Protein AF-A0A842K0G8-F1 (afdb_monomer_lite)

Sequence (259 aa):
MSHTLPLVQEVVTEVVTEGATMEIALPALAIAAAVFGAGFFATGPVLPTGLRVSGLAAALAVFCVHIHVGGWLTGADRPVASFLDGHHNALLDELTRLSGTPAGAVAVSTGAAVCALALRQRGKDAAAGMVLTAVGAAALGGAALADDGGSVLPDAVLAALTALIGLFTAIASVIRSRPRRVGAVAAGALVVVAALVGRLYSGGDRLTVVIVAMLLAALVVTVAAGPVRRAATGTRSRHTASSSRHRYAGRRDRAAVPQ

pLDDT: mean 70.85, std 10.91, range [43.75, 89.25]

Radius of gyration: 23.15 Å; chains: 1; bounding box: 66×46×78 Å

Secondary structure (DSSP, 8-state):
--SHHHHHHHHHHHHHHS---HHHHHHHHHHHHHHHHHHHH--SSSHHHHHHHHHHHHHHHHHHHHHHHT-HHHHTHHHHHHHHHTT--HHHHHHHHHHHSHHHHHHHHHHHHHHHHHHHHTT-HHHHHHHHHHHHHHHHHHHHHHTTSS-SS-HHHHHHHHHHHHHHHHHHHH--SHHHHHHHHHHHHHHHHHHHHHHHHTTSS-HHHHHHHHHHHHHHHHHHHHHHHHHHHHHHHHHHHHHHHHHHHHHHTTS----

Structure (mmCIF, N/CA/C/O backbone):
data_AF-A0A842K0G8-F1
#
_entry.id   AF-A0A842K0G8-F1
#
loop_
_atom_site.group_PDB
_atom_site.id
_atom_site.type_symbol
_atom_site.label_atom_id
_atom_site.label_alt_id
_atom_site.label_comp_id
_atom_site.label_asym_id
_atom_site.label_entity_id
_atom_site.label_seq_id
_atom_site.pdbx_PDB_ins_code
_atom_site.Cartn_x
_atom_site.Cartn_y
_atom_site.Cartn_z
_atom_site.occupancy
_atom_site.B_iso_or_equiv
_atom_site.auth_seq_id
_atom_site.auth_comp_id
_atom_site.auth_asym_id
_atom_site.auth_atom_id
_atom_site.pdbx_PDB_model_num
ATOM 1 N N . MET A 1 1 ? -16.804 -19.269 3.181 1.00 46.25 1 MET A N 1
ATOM 2 C CA . MET A 1 1 ? -15.391 -18.826 3.270 1.00 46.25 1 MET A CA 1
ATOM 3 C C . MET A 1 1 ? -14.420 -19.755 2.529 1.00 46.25 1 MET A C 1
ATOM 5 O O . MET A 1 1 ? -13.276 -19.367 2.367 1.00 46.25 1 MET A O 1
ATOM 9 N N . SER A 1 2 ? -14.849 -20.925 2.033 1.00 54.88 2 SER A N 1
ATOM 10 C CA . SER A 1 2 ? -13.986 -21.917 1.367 1.00 54.88 2 SER A CA 1
ATOM 11 C C . SER A 1 2 ? -13.655 -21.640 -0.106 1.00 54.88 2 SER A C 1
ATOM 13 O O . SER A 1 2 ? -12.725 -22.249 -0.606 1.00 54.88 2 SER A O 1
ATOM 15 N N . HIS A 1 3 ? -14.367 -20.744 -0.803 1.00 55.19 3 HIS A N 1
ATOM 16 C CA . HIS A 1 3 ? -14.215 -20.577 -2.261 1.00 55.19 3 HIS A CA 1
ATOM 17 C C . HIS A 1 3 ? -13.347 -19.387 -2.710 1.00 55.19 3 HIS A C 1
ATOM 19 O O . HIS A 1 3 ? -12.891 -19.371 -3.841 1.00 55.19 3 HIS A O 1
ATOM 25 N N . THR A 1 4 ? -13.071 -18.397 -1.854 1.00 57.97 4 THR A N 1
ATOM 26 C CA . THR A 1 4 ? -12.275 -17.210 -2.242 1.00 57.97 4 THR A CA 1
ATOM 27 C C . THR A 1 4 ? -10.768 -17.448 -2.197 1.00 57.97 4 THR A C 1
ATOM 29 O O . THR A 1 4 ? -10.029 -16.871 -2.980 1.00 57.97 4 THR A O 1
ATOM 32 N N . LEU A 1 5 ? -10.311 -18.285 -1.266 1.00 71.25 5 LEU A N 1
ATOM 33 C CA . LEU A 1 5 ? -8.906 -18.668 -1.124 1.00 71.25 5 LEU A CA 1
ATOM 34 C C . LEU A 1 5 ? -8.402 -19.516 -2.308 1.00 71.25 5 LEU A C 1
ATOM 36 O O . LEU A 1 5 ? -7.374 -19.139 -2.863 1.00 71.25 5 LEU A O 1
ATOM 40 N N . PRO A 1 6 ? -9.122 -20.571 -2.754 1.00 76.81 6 PRO A N 1
ATOM 41 C CA . PRO A 1 6 ? -8.712 -21.331 -3.933 1.00 76.81 6 PRO A CA 1
ATOM 42 C C . PRO A 1 6 ? -8.757 -20.484 -5.204 1.00 76.81 6 PRO A C 1
ATOM 44 O O . PRO A 1 6 ? -7.852 -20.604 -6.007 1.00 76.81 6 PRO A O 1
ATOM 47 N N . LEU A 1 7 ? -9.713 -19.558 -5.339 1.00 71.06 7 LEU A N 1
ATOM 48 C CA . LEU A 1 7 ? -9.807 -18.688 -6.516 1.00 71.06 7 LEU A CA 1
ATOM 49 C C . LEU A 1 7 ? -8.645 -17.683 -6.605 1.00 71.06 7 LEU A C 1
ATOM 51 O O . LEU A 1 7 ? -8.120 -17.435 -7.682 1.00 71.06 7 LEU A O 1
ATOM 55 N N . VAL A 1 8 ? -8.196 -17.126 -5.473 1.00 67.25 8 VAL A N 1
ATOM 56 C CA . VAL A 1 8 ? -6.978 -16.295 -5.444 1.00 67.25 8 VAL A CA 1
ATOM 57 C C . VAL A 1 8 ? -5.738 -17.142 -5.728 1.00 67.25 8 VAL A C 1
ATOM 59 O O . VAL A 1 8 ? -4.856 -16.685 -6.444 1.00 67.25 8 VAL A O 1
ATOM 62 N N . GLN A 1 9 ? -5.664 -18.360 -5.185 1.00 74.94 9 GLN A N 1
ATOM 63 C CA . GLN A 1 9 ? -4.556 -19.273 -5.468 1.00 74.94 9 GLN A CA 1
ATOM 64 C C . GLN A 1 9 ? -4.490 -19.644 -6.947 1.00 74.94 9 GLN A C 1
ATOM 66 O O . GLN A 1 9 ? -3.409 -19.567 -7.508 1.00 74.94 9 GLN A O 1
ATOM 71 N N . GLU A 1 10 ? -5.627 -19.980 -7.552 1.00 78.56 10 GLU A N 1
ATOM 72 C CA . GLU A 1 10 ? -5.769 -20.366 -8.955 1.00 78.56 10 GLU A CA 1
ATOM 73 C C . GLU A 1 10 ? -5.323 -19.234 -9.884 1.00 78.56 10 GLU A C 1
ATOM 75 O O . GLU A 1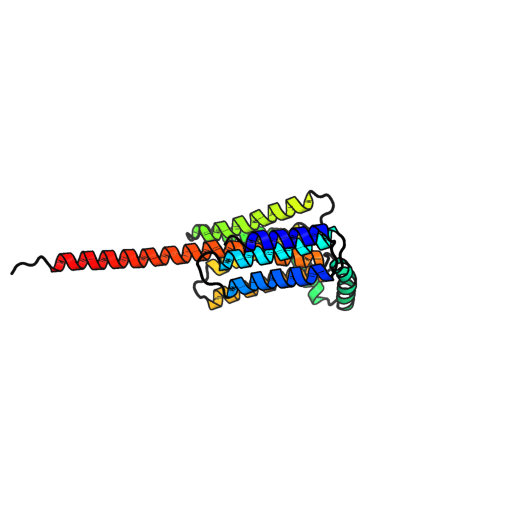 10 ? -4.421 -19.439 -10.692 1.00 78.56 10 GLU A O 1
ATOM 80 N N . VAL A 1 11 ? -5.822 -18.011 -9.662 1.00 67.62 11 VAL A N 1
ATOM 81 C CA . VAL A 1 11 ? -5.398 -16.817 -10.414 1.00 67.62 11 VAL A CA 1
ATOM 82 C C . VAL A 1 11 ? -3.904 -16.538 -10.233 1.00 67.62 11 VAL A C 1
ATOM 84 O O . VAL A 1 11 ? -3.219 -16.194 -11.189 1.00 67.62 11 VAL A O 1
ATOM 87 N N . VAL A 1 12 ? -3.365 -16.685 -9.017 1.00 67.25 12 VAL A N 1
ATOM 88 C CA . VAL A 1 12 ?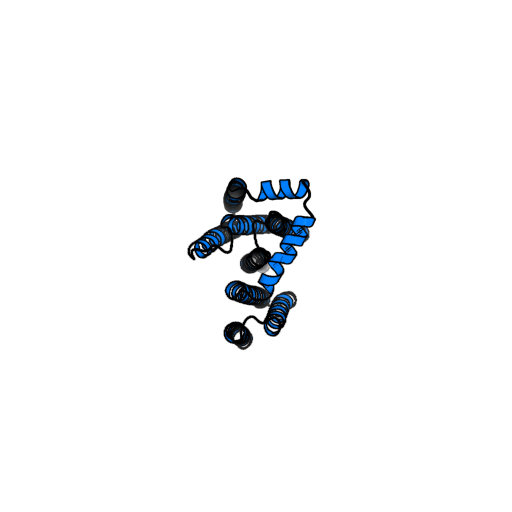 -1.925 -16.494 -8.779 1.00 67.25 12 VAL A CA 1
ATOM 89 C C . VAL A 1 12 ? -1.109 -17.564 -9.499 1.00 67.25 12 VAL A C 1
ATOM 91 O O . VAL A 1 12 ? -0.093 -17.231 -10.101 1.00 67.25 12 VAL A O 1
ATOM 94 N N . THR A 1 13 ? -1.534 -18.828 -9.470 1.00 72.94 13 THR A N 1
ATOM 95 C CA . THR A 1 13 ? -0.842 -19.903 -10.189 1.00 72.94 13 THR A CA 1
ATOM 96 C C . THR A 1 13 ? -0.897 -19.703 -11.694 1.00 72.94 13 THR A C 1
ATOM 98 O O . THR A 1 13 ? 0.143 -19.815 -12.327 1.00 72.94 13 THR A O 1
ATOM 101 N N . GLU A 1 14 ? -2.046 -19.318 -12.246 1.00 67.50 14 GLU A N 1
ATOM 102 C CA . GLU A 1 14 ? -2.232 -19.052 -13.676 1.00 67.50 14 GLU A CA 1
ATOM 103 C C . GLU A 1 14 ? -1.347 -17.886 -14.147 1.00 67.50 14 GLU A C 1
ATOM 105 O O . GLU A 1 14 ? -0.592 -18.027 -15.108 1.00 67.50 14 GLU A O 1
ATOM 110 N N . VAL A 1 15 ? -1.318 -16.779 -13.391 1.00 59.88 15 VAL A N 1
ATOM 111 C CA . VAL A 1 15 ? -0.428 -15.627 -13.648 1.00 59.88 15 VAL A CA 1
ATOM 112 C C . VAL A 1 15 ? 1.053 -16.020 -13.600 1.00 59.88 15 VAL A C 1
ATOM 114 O O . VAL A 1 15 ? 1.865 -15.465 -14.340 1.00 59.88 15 VAL A O 1
ATOM 117 N N . VAL A 1 16 ? 1.425 -16.955 -12.723 1.00 67.56 16 VAL A N 1
ATOM 118 C CA . VAL A 1 16 ? 2.805 -17.444 -12.608 1.00 67.56 16 VAL A CA 1
ATOM 119 C C . VAL A 1 16 ? 3.166 -18.383 -13.763 1.00 67.56 16 VAL A C 1
ATOM 121 O O . VAL A 1 16 ? 4.312 -18.362 -14.209 1.00 67.56 16 VAL A O 1
ATOM 124 N N . THR A 1 17 ? 2.225 -19.186 -14.266 1.00 67.25 17 THR A N 1
ATOM 125 C CA . THR A 1 17 ? 2.507 -20.220 -15.273 1.00 67.25 17 THR A CA 1
ATOM 126 C C . THR A 1 17 ? 2.354 -19.760 -16.720 1.00 67.25 17 THR A C 1
ATOM 128 O O . THR A 1 17 ? 3.121 -20.217 -17.563 1.00 67.25 17 THR A O 1
ATOM 131 N N . GLU A 1 18 ? 1.408 -18.869 -17.033 1.00 60.31 18 GLU A N 1
ATOM 132 C CA . GLU A 1 18 ? 1.104 -18.477 -18.426 1.00 60.31 18 GLU A CA 1
ATOM 133 C C . GLU A 1 18 ? 1.901 -17.264 -18.934 1.00 60.31 18 GLU A C 1
ATOM 135 O O . GLU A 1 18 ? 1.838 -16.903 -20.109 1.00 60.31 18 GLU A O 1
ATOM 140 N N . GLY A 1 19 ? 2.740 -16.679 -18.080 1.00 55.34 19 GLY A N 1
ATOM 141 C CA . GLY A 1 19 ? 3.630 -15.586 -18.449 1.00 55.34 19 GLY A CA 1
ATOM 142 C C . GLY A 1 19 ? 2.970 -14.213 -18.328 1.00 55.34 19 GLY A C 1
ATOM 143 O O . GLY A 1 19 ? 1.776 -14.028 -18.546 1.00 55.34 19 GLY A O 1
ATOM 144 N N . ALA A 1 20 ? 3.791 -13.230 -17.953 1.00 59.81 20 ALA A N 1
ATOM 145 C CA . ALA A 1 20 ? 3.431 -11.850 -17.625 1.00 59.81 20 ALA A CA 1
ATOM 146 C C . ALA A 1 20 ? 2.967 -11.022 -18.845 1.00 59.81 20 ALA A C 1
ATOM 148 O O . ALA A 1 20 ? 3.536 -9.975 -19.171 1.00 59.81 20 ALA A O 1
ATOM 149 N N . THR A 1 21 ? 1.953 -11.502 -19.561 1.00 75.31 21 THR A N 1
ATOM 150 C CA . THR A 1 21 ? 1.334 -10.787 -20.673 1.00 75.31 21 THR A CA 1
ATOM 151 C C . THR A 1 21 ? 0.331 -9.764 -20.140 1.00 75.31 21 THR A C 1
ATOM 153 O O . THR A 1 21 ? -0.319 -9.954 -19.106 1.00 75.31 21 THR A O 1
ATOM 156 N N . MET A 1 22 ? 0.205 -8.638 -20.846 1.00 80.56 22 MET A N 1
ATOM 157 C CA . MET A 1 22 ? -0.712 -7.553 -20.472 1.00 80.56 22 MET A CA 1
ATOM 158 C C . MET A 1 22 ? -2.165 -8.043 -20.349 1.00 80.56 22 MET A C 1
ATOM 160 O O . MET A 1 22 ? -2.909 -7.567 -19.490 1.00 80.56 22 MET A O 1
ATOM 164 N N . GLU A 1 23 ? -2.540 -9.015 -21.184 1.00 83.31 23 GLU A N 1
ATOM 165 C CA . GLU A 1 23 ? -3.885 -9.587 -21.269 1.00 83.31 23 GLU A CA 1
ATOM 166 C C . GLU A 1 23 ? -4.304 -10.328 -19.999 1.00 83.31 23 GLU A C 1
ATOM 168 O O . GLU A 1 23 ? -5.474 -10.268 -19.640 1.00 83.31 23 GLU A O 1
ATOM 173 N N . ILE A 1 24 ? -3.363 -10.948 -19.280 1.00 81.12 24 ILE A N 1
ATOM 174 C CA . ILE A 1 24 ? -3.625 -11.680 -18.028 1.00 81.12 24 ILE A CA 1
ATOM 175 C C . ILE A 1 24 ? -3.443 -10.756 -16.810 1.00 81.12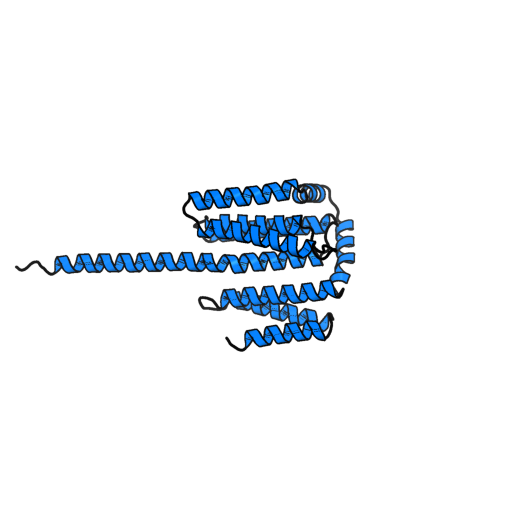 24 ILE A C 1
ATOM 177 O O . ILE A 1 24 ? -4.181 -10.820 -15.824 1.00 81.12 24 ILE A O 1
ATOM 181 N N . ALA A 1 25 ? -2.496 -9.819 -16.886 1.00 81.38 25 ALA A N 1
ATOM 182 C CA . ALA A 1 25 ? -2.181 -8.903 -15.791 1.00 81.38 25 ALA A CA 1
ATOM 183 C C . ALA A 1 25 ? -3.322 -7.934 -15.453 1.00 81.38 25 ALA A C 1
ATOM 185 O O . ALA A 1 25 ? -3.645 -7.721 -14.282 1.00 81.38 25 ALA A O 1
ATOM 186 N N . LEU A 1 26 ? -3.929 -7.329 -16.478 1.00 85.56 26 LEU A N 1
ATOM 187 C CA . LEU A 1 26 ? -5.016 -6.364 -16.319 1.00 85.56 26 LEU A CA 1
ATOM 188 C C . LEU A 1 26 ? -6.262 -6.963 -15.647 1.00 85.56 26 LEU A C 1
ATOM 190 O O . LEU A 1 26 ? -6.739 -6.356 -14.683 1.00 85.56 26 LEU A O 1
ATOM 194 N N . PRO A 1 27 ? -6.794 -8.128 -16.067 1.00 86.19 27 PRO A N 1
ATOM 195 C CA . PRO A 1 27 ? -7.920 -8.744 -15.379 1.00 86.19 27 PRO A CA 1
ATOM 196 C C . PRO A 1 27 ? -7.550 -9.190 -13.963 1.00 86.19 27 PRO A C 1
ATOM 198 O O . PRO A 1 27 ? -8.342 -8.957 -13.052 1.00 86.19 27 PRO A O 1
ATOM 201 N N . ALA A 1 28 ? -6.346 -9.725 -13.723 1.00 84.62 28 ALA A N 1
ATOM 202 C CA . ALA A 1 28 ? -5.905 -10.073 -12.369 1.00 84.62 28 ALA A CA 1
ATOM 203 C C . ALA A 1 28 ? -5.871 -8.844 -11.437 1.00 84.62 28 ALA A C 1
ATOM 205 O O . ALA A 1 28 ? -6.371 -8.897 -10.309 1.00 84.62 28 ALA A O 1
ATOM 206 N N . LEU A 1 29 ? -5.363 -7.703 -11.918 1.00 85.69 29 LEU A N 1
ATOM 207 C CA . LEU A 1 29 ? -5.392 -6.433 -11.184 1.00 85.69 29 LEU A CA 1
ATOM 208 C C . LEU A 1 29 ? -6.815 -5.907 -10.981 1.00 85.69 29 LEU A C 1
ATOM 210 O O . LEU A 1 29 ? -7.134 -5.416 -9.896 1.00 85.69 29 LEU A O 1
ATOM 214 N N . ALA A 1 30 ? -7.685 -6.031 -11.984 1.00 88.38 30 ALA A N 1
ATOM 215 C CA . ALA A 1 30 ? -9.086 -5.641 -11.871 1.00 88.38 30 ALA A CA 1
ATOM 216 C C . ALA A 1 30 ? -9.820 -6.480 -10.813 1.00 88.38 30 ALA A C 1
ATOM 218 O O . ALA A 1 30 ? -10.545 -5.926 -9.984 1.00 88.38 30 ALA A O 1
ATOM 219 N N . ILE A 1 31 ? -9.581 -7.795 -10.777 1.00 87.25 31 ILE A N 1
ATOM 220 C CA . ILE A 1 31 ? -10.114 -8.702 -9.754 1.00 87.25 31 ILE A CA 1
ATOM 221 C C . ILE A 1 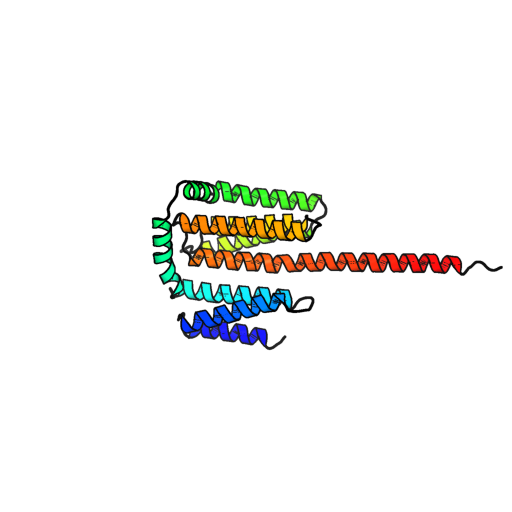31 ? -9.569 -8.316 -8.377 1.00 87.25 31 ILE A C 1
ATOM 223 O O . ILE A 1 31 ? -10.344 -8.161 -7.434 1.00 87.25 31 ILE A O 1
ATOM 227 N N . ALA A 1 32 ? -8.259 -8.092 -8.249 1.00 87.31 32 ALA A N 1
ATOM 228 C CA . ALA A 1 32 ? -7.638 -7.665 -6.997 1.00 87.31 32 ALA A CA 1
ATOM 229 C C . ALA A 1 32 ? -8.246 -6.350 -6.471 1.00 87.31 32 ALA A C 1
ATOM 231 O O . ALA A 1 32 ? -8.591 -6.244 -5.287 1.00 87.31 32 ALA A O 1
ATOM 232 N N . ALA A 1 33 ? -8.459 -5.373 -7.358 1.00 85.62 33 ALA A N 1
ATOM 233 C CA . ALA A 1 33 ? -9.110 -4.106 -7.044 1.00 85.62 33 ALA A CA 1
ATOM 234 C C . ALA A 1 33 ? -10.586 -4.289 -6.656 1.00 85.62 33 ALA A C 1
ATOM 236 O O . ALA A 1 33 ? -11.040 -3.683 -5.684 1.00 85.62 33 ALA A O 1
ATOM 237 N N . ALA A 1 34 ? -11.327 -5.155 -7.352 1.00 88.38 34 ALA A N 1
ATOM 238 C CA . ALA A 1 34 ? -12.713 -5.477 -7.026 1.00 88.38 34 ALA A CA 1
ATOM 239 C C . ALA A 1 34 ? -12.829 -6.165 -5.658 1.00 88.38 34 ALA A C 1
ATOM 241 O O . ALA A 1 34 ? -13.685 -5.794 -4.856 1.00 88.38 34 ALA A O 1
ATOM 242 N N . VAL A 1 35 ? -11.935 -7.107 -5.343 1.00 87.25 35 VAL A N 1
ATOM 243 C CA . VAL A 1 35 ? -11.858 -7.785 -4.038 1.00 87.25 35 VAL A CA 1
ATOM 244 C C . VAL A 1 35 ? -11.533 -6.784 -2.924 1.00 87.25 35 VAL A C 1
ATOM 246 O O . VAL A 1 35 ? -12.196 -6.773 -1.881 1.00 87.25 35 VAL A O 1
ATOM 249 N N . PHE A 1 36 ? -10.578 -5.879 -3.157 1.00 85.88 36 PHE A N 1
ATOM 250 C CA . PHE A 1 36 ? -10.270 -4.792 -2.227 1.00 85.88 36 PHE A CA 1
ATOM 251 C C . PHE A 1 36 ? -11.471 -3.853 -2.016 1.00 85.88 36 PHE A C 1
ATOM 253 O O . PHE A 1 36 ? -11.839 -3.553 -0.874 1.00 85.88 36 PHE A O 1
ATOM 260 N N . GLY A 1 37 ? -12.122 -3.442 -3.109 1.00 84.94 37 GLY A N 1
ATOM 261 C CA . GLY A 1 37 ? -13.315 -2.596 -3.135 1.00 84.94 37 GLY A CA 1
ATOM 262 C C . GLY A 1 37 ? -14.506 -3.223 -2.409 1.00 84.94 37 GLY A C 1
ATOM 263 O O . GLY A 1 37 ? -15.140 -2.576 -1.574 1.00 84.94 37 GLY A O 1
ATOM 264 N N . ALA A 1 38 ? -14.759 -4.513 -2.632 1.00 85.62 38 ALA A N 1
ATOM 265 C CA . ALA A 1 38 ? -15.798 -5.282 -1.950 1.00 85.62 38 ALA A CA 1
ATOM 266 C C . ALA A 1 38 ? -15.611 -5.257 -0.427 1.00 85.62 38 ALA A C 1
ATOM 268 O O . ALA A 1 38 ? -16.583 -5.168 0.324 1.00 85.62 38 ALA A O 1
ATOM 269 N N . GLY A 1 39 ? -14.365 -5.219 0.052 1.00 83.00 39 GLY A N 1
ATOM 270 C CA . GLY A 1 39 ? -14.052 -5.041 1.465 1.00 83.00 39 GLY A CA 1
ATOM 271 C C . GLY A 1 39 ? -14.522 -3.707 2.073 1.00 83.00 39 GLY A C 1
ATOM 272 O O . GLY A 1 39 ? -14.529 -3.576 3.299 1.00 83.00 39 GLY A O 1
ATOM 273 N N . PHE A 1 40 ? -14.913 -2.698 1.286 1.00 82.38 40 PHE A N 1
ATOM 274 C CA . PHE A 1 40 ? -15.561 -1.475 1.791 1.00 82.38 40 PHE A CA 1
ATOM 275 C C . PHE A 1 40 ? -17.056 -1.635 2.039 1.00 82.38 40 PHE A C 1
ATOM 277 O O . PHE A 1 40 ? -17.570 -1.015 2.970 1.00 82.38 40 PHE A O 1
ATOM 284 N N . PHE A 1 41 ? -17.713 -2.494 1.265 1.00 87.00 41 PHE A N 1
ATOM 285 C CA . PHE A 1 41 ? -19.152 -2.742 1.343 1.00 87.00 41 PHE A CA 1
ATOM 286 C C . PHE A 1 41 ? -19.497 -3.988 2.166 1.00 87.00 41 PHE A C 1
ATOM 288 O O . PHE A 1 41 ? -20.621 -4.120 2.647 1.00 87.00 41 PHE A O 1
ATOM 295 N N . ALA A 1 42 ? -18.531 -4.888 2.369 1.00 84.50 42 ALA A N 1
ATOM 296 C CA . ALA A 1 42 ? -18.709 -6.090 3.165 1.00 84.50 42 ALA A CA 1
ATOM 297 C C . ALA A 1 42 ? -19.097 -5.758 4.614 1.00 84.50 42 ALA A C 1
ATOM 299 O O . ALA A 1 42 ? -18.522 -4.881 5.268 1.00 84.50 42 ALA A O 1
ATOM 300 N N . THR A 1 43 ? -20.052 -6.521 5.138 1.00 80.44 43 THR A N 1
ATOM 301 C CA . THR A 1 43 ? -20.486 -6.461 6.532 1.00 80.44 43 THR A CA 1
ATOM 302 C C . THR A 1 43 ? -19.890 -7.630 7.317 1.00 80.44 43 THR A C 1
ATOM 304 O O . THR A 1 43 ? -19.604 -8.700 6.782 1.00 80.44 43 THR A O 1
ATOM 307 N N . GLY A 1 44 ? -19.642 -7.415 8.608 1.00 79.62 44 GLY A N 1
ATOM 308 C CA . GLY A 1 44 ? -19.093 -8.432 9.505 1.00 79.62 44 GLY A CA 1
ATOM 309 C C . GLY A 1 44 ? -17.756 -8.042 10.150 1.00 79.62 44 GLY A C 1
ATOM 310 O O . GLY A 1 44 ? -17.099 -7.088 9.733 1.00 79.62 44 GLY A O 1
ATOM 311 N N . PRO A 1 45 ? -17.344 -8.757 11.211 1.00 72.50 45 PRO A N 1
ATOM 312 C CA . PRO A 1 45 ? -16.222 -8.343 12.057 1.00 72.50 45 PRO A CA 1
ATOM 313 C C . PRO A 1 45 ? -14.832 -8.620 11.464 1.00 72.50 45 PRO A C 1
ATOM 315 O O . PRO A 1 45 ? -13.857 -8.012 11.904 1.00 72.50 45 PRO A O 1
ATOM 318 N N . VAL A 1 46 ? -14.718 -9.545 10.504 1.00 76.75 46 VAL A N 1
ATOM 319 C CA . VAL A 1 46 ? -13.421 -10.016 9.970 1.00 76.75 46 VAL A CA 1
ATOM 320 C C . VAL A 1 46 ? -13.374 -9.997 8.441 1.00 76.75 46 VAL A C 1
ATOM 322 O O . VAL A 1 46 ? -12.345 -9.648 7.868 1.00 76.75 46 VAL A O 1
ATOM 325 N N . LEU A 1 47 ? -14.502 -10.295 7.789 1.00 82.19 47 LEU A N 1
ATOM 326 C CA . LEU A 1 47 ? -14.630 -10.356 6.332 1.00 82.19 47 LEU A CA 1
ATOM 327 C C . LEU A 1 47 ? -14.135 -9.086 5.598 1.00 82.19 47 LEU A C 1
ATOM 329 O O . LEU A 1 47 ? -13.375 -9.234 4.645 1.00 82.19 47 LEU A O 1
ATOM 333 N N . PRO A 1 48 ? -14.451 -7.851 6.044 1.00 84.94 48 PRO A N 1
ATOM 334 C CA . PRO A 1 48 ? -14.058 -6.641 5.316 1.00 84.94 48 PRO A CA 1
ATOM 335 C C . PRO A 1 48 ? -12.544 -6.421 5.301 1.00 84.94 48 PRO A C 1
ATOM 337 O O . PRO A 1 48 ? -11.987 -5.989 4.297 1.00 84.94 48 PRO A O 1
ATOM 340 N N . THR A 1 49 ? -11.864 -6.725 6.411 1.00 82.06 49 THR A N 1
ATOM 341 C CA . THR A 1 49 ? -10.401 -6.619 6.492 1.00 82.06 49 THR A CA 1
ATOM 342 C C . THR A 1 49 ? -9.739 -7.730 5.691 1.00 82.06 49 THR A C 1
ATOM 344 O O . THR A 1 49 ? -8.796 -7.448 4.962 1.00 82.06 49 THR A O 1
ATOM 347 N N . GLY A 1 50 ? -10.252 -8.962 5.785 1.00 84.19 50 GLY A N 1
ATOM 348 C CA . GLY A 1 50 ? -9.732 -10.102 5.029 1.00 84.19 50 GLY A CA 1
ATOM 349 C C . GLY A 1 50 ? -9.738 -9.844 3.523 1.00 84.19 50 GLY A C 1
ATOM 350 O O . GLY A 1 50 ? -8.698 -9.985 2.895 1.00 84.19 50 GLY A O 1
ATOM 351 N N . LEU A 1 51 ? -10.864 -9.363 2.982 1.00 86.62 51 LEU A N 1
ATOM 352 C CA . LEU A 1 51 ? -10.997 -9.027 1.558 1.00 86.62 51 LEU A CA 1
ATOM 353 C C . LEU A 1 51 ? -10.034 -7.915 1.117 1.00 86.62 51 LEU A C 1
ATOM 355 O O . LEU A 1 51 ? -9.419 -8.002 0.060 1.00 86.62 51 LEU A O 1
ATOM 359 N N . ARG A 1 52 ? -9.841 -6.877 1.939 1.00 86.38 52 ARG A N 1
ATOM 360 C CA . ARG A 1 52 ? -8.885 -5.808 1.608 1.00 86.38 52 ARG A CA 1
ATOM 361 C C . ARG A 1 52 ? -7.445 -6.309 1.596 1.00 86.38 52 ARG A C 1
ATOM 363 O O . ARG A 1 52 ? -6.693 -5.976 0.689 1.00 86.38 52 ARG A O 1
ATOM 370 N N . VAL A 1 53 ? -7.067 -7.103 2.597 1.00 87.06 53 VAL A N 1
ATOM 371 C CA . VAL A 1 53 ? -5.721 -7.679 2.690 1.00 87.06 53 VAL A CA 1
ATOM 372 C C . VAL A 1 53 ? -5.472 -8.636 1.525 1.00 87.06 53 VAL A C 1
ATOM 374 O O . VAL A 1 53 ? -4.427 -8.535 0.896 1.00 87.06 53 VAL A O 1
ATOM 377 N N . SER A 1 54 ? -6.432 -9.505 1.185 1.00 86.31 54 SER A N 1
ATOM 378 C CA . SER A 1 54 ? -6.284 -10.439 0.063 1.00 86.31 54 SER A CA 1
ATOM 379 C C . SER A 1 54 ? -6.207 -9.726 -1.285 1.00 86.31 54 SER A C 1
ATOM 381 O O . SER A 1 54 ? -5.375 -10.091 -2.105 1.00 86.31 54 SER A O 1
ATOM 383 N N . GLY A 1 55 ? -7.021 -8.685 -1.505 1.00 86.56 55 GLY A N 1
ATOM 384 C CA . GLY A 1 55 ? -6.962 -7.882 -2.729 1.00 86.56 55 GLY A CA 1
ATOM 385 C C . GLY A 1 55 ? -5.616 -7.169 -2.891 1.00 86.56 55 GLY A C 1
ATOM 386 O O . GLY A 1 55 ? -5.000 -7.248 -3.947 1.00 86.56 55 GLY A O 1
ATOM 387 N N . LEU A 1 56 ? -5.107 -6.540 -1.825 1.00 85.75 56 LEU A N 1
ATOM 388 C CA . LEU A 1 56 ? -3.790 -5.890 -1.847 1.00 85.75 56 LEU A CA 1
ATOM 389 C C . LEU A 1 56 ? -2.639 -6.887 -2.027 1.00 85.75 56 LEU A C 1
ATOM 391 O O . LEU A 1 56 ? -1.709 -6.601 -2.774 1.00 85.75 56 LEU A O 1
ATOM 395 N N . ALA A 1 57 ? -2.700 -8.049 -1.372 1.00 85.31 57 ALA A N 1
ATOM 396 C CA . ALA A 1 57 ? -1.691 -9.095 -1.515 1.00 85.31 57 ALA A CA 1
ATOM 397 C C . ALA A 1 57 ? -1.668 -9.682 -2.936 1.00 85.31 57 ALA A C 1
ATOM 399 O O . ALA A 1 57 ? -0.591 -9.876 -3.491 1.00 85.31 57 ALA A O 1
ATOM 400 N N . ALA A 1 58 ? -2.838 -9.907 -3.544 1.00 84.94 58 ALA A N 1
ATOM 401 C CA . ALA A 1 58 ? -2.940 -10.360 -4.930 1.00 84.94 58 ALA A CA 1
ATOM 402 C C . ALA A 1 58 ? -2.369 -9.319 -5.905 1.00 84.94 58 ALA A C 1
ATOM 404 O O . ALA A 1 58 ? -1.563 -9.668 -6.763 1.00 84.94 58 ALA A O 1
ATOM 405 N N . ALA A 1 59 ? -2.711 -8.036 -5.730 1.00 88.00 59 ALA A N 1
ATOM 406 C CA . ALA A 1 59 ? -2.127 -6.960 -6.530 1.00 88.00 59 ALA A CA 1
ATOM 407 C C . ALA A 1 59 ? -0.596 -6.938 -6.396 1.00 88.00 59 ALA A C 1
ATOM 409 O O . ALA A 1 59 ? 0.107 -6.935 -7.402 1.00 88.00 59 ALA A O 1
ATOM 410 N N . LEU A 1 60 ? -0.077 -6.994 -5.165 1.00 83.88 60 LEU A N 1
ATOM 411 C CA . LEU A 1 60 ? 1.361 -7.028 -4.903 1.00 83.88 60 LEU A CA 1
ATOM 412 C C . LEU A 1 60 ? 2.042 -8.210 -5.611 1.00 83.88 60 LEU A C 1
ATOM 414 O O . LEU A 1 60 ? 3.059 -8.009 -6.266 1.00 83.88 60 LEU A O 1
ATOM 418 N N . ALA A 1 61 ? 1.460 -9.410 -5.539 1.00 83.25 61 ALA A N 1
ATOM 419 C CA . ALA A 1 61 ? 1.991 -10.599 -6.201 1.00 83.25 61 ALA A CA 1
ATOM 420 C C . ALA A 1 61 ? 2.067 -10.432 -7.729 1.00 83.25 61 ALA A C 1
ATOM 422 O O . ALA A 1 61 ? 3.113 -10.707 -8.314 1.00 83.25 61 ALA A O 1
ATOM 423 N N . VAL A 1 62 ? 1.008 -9.914 -8.366 1.00 85.75 62 VAL A N 1
ATOM 424 C CA . VAL A 1 62 ? 0.991 -9.650 -9.819 1.00 85.75 62 VAL A CA 1
ATOM 425 C C . VAL A 1 62 ? 2.105 -8.676 -10.216 1.00 85.75 62 VAL A C 1
ATOM 427 O O . VAL A 1 62 ? 2.819 -8.923 -11.190 1.00 85.75 62 VAL A O 1
ATOM 430 N N . PHE A 1 63 ? 2.292 -7.600 -9.441 1.00 84.25 63 PHE A N 1
ATOM 431 C CA . PHE A 1 63 ? 3.369 -6.632 -9.663 1.00 84.25 63 PHE A CA 1
ATOM 432 C C . PHE A 1 63 ? 4.758 -7.254 -9.474 1.00 84.25 63 PHE A C 1
ATOM 434 O O . PHE A 1 63 ? 5.622 -7.055 -10.324 1.00 84.25 63 PHE A O 1
ATOM 441 N N . CYS A 1 64 ? 4.977 -8.036 -8.413 1.00 82.81 64 CYS A N 1
ATOM 442 C CA . CYS A 1 64 ? 6.250 -8.720 -8.174 1.00 82.81 64 CYS A CA 1
ATOM 443 C C . CYS A 1 64 ? 6.616 -9.670 -9.323 1.00 82.81 64 CYS A C 1
ATOM 445 O O . CYS A 1 64 ? 7.744 -9.619 -9.808 1.00 82.81 64 CYS A O 1
ATOM 447 N N . VAL A 1 65 ? 5.663 -10.477 -9.807 1.00 83.06 65 VAL A N 1
ATOM 448 C CA . VAL A 1 65 ? 5.876 -11.372 -10.960 1.00 83.06 65 VAL A CA 1
ATOM 449 C C . VAL A 1 65 ? 6.234 -10.568 -12.212 1.00 83.06 65 VAL A C 1
ATOM 451 O O . VAL A 1 65 ? 7.202 -10.889 -12.897 1.00 83.06 65 VAL A O 1
ATOM 454 N N . HIS A 1 66 ? 5.513 -9.478 -12.489 1.00 83.19 66 HIS A N 1
ATOM 455 C CA . HIS A 1 66 ? 5.791 -8.631 -13.653 1.00 83.19 66 HIS A CA 1
ATOM 456 C C . HIS A 1 66 ? 7.162 -7.962 -13.602 1.00 83.19 66 HIS A C 1
ATOM 458 O O . HIS A 1 66 ? 7.822 -7.848 -14.632 1.00 83.19 66 HIS A O 1
ATOM 464 N N . ILE A 1 67 ? 7.595 -7.523 -12.424 1.00 82.88 67 ILE A N 1
ATOM 465 C CA . ILE A 1 67 ? 8.919 -6.930 -12.239 1.00 82.88 67 ILE A CA 1
ATOM 466 C C . ILE A 1 67 ? 10.004 -7.983 -12.444 1.00 82.88 67 ILE A C 1
ATOM 468 O O . ILE A 1 67 ? 10.980 -7.715 -13.138 1.00 82.88 67 ILE A O 1
ATOM 472 N N . HIS A 1 68 ? 9.813 -9.182 -11.889 1.00 81.50 68 HIS A N 1
ATOM 473 C CA . HIS A 1 68 ? 10.782 -10.268 -11.988 1.00 81.50 68 HIS A CA 1
ATOM 474 C C . HIS A 1 68 ? 10.981 -10.751 -13.433 1.00 81.50 68 HIS A C 1
ATOM 476 O O . HIS A 1 68 ? 12.107 -10.982 -13.858 1.00 81.50 68 HIS A O 1
ATOM 482 N N . VAL A 1 69 ? 9.896 -10.855 -14.206 1.00 82.31 69 VAL A N 1
ATOM 483 C CA . VAL A 1 69 ? 9.925 -11.343 -15.597 1.00 82.31 69 VAL A CA 1
ATOM 484 C C . VAL A 1 69 ? 10.250 -10.227 -16.607 1.00 82.31 69 VAL A C 1
ATOM 486 O O . VAL A 1 69 ? 10.476 -10.502 -17.781 1.00 82.31 69 VAL A O 1
ATOM 489 N N . GLY A 1 70 ? 10.292 -8.958 -16.185 1.00 82.19 70 GLY A N 1
ATOM 490 C CA . GLY A 1 70 ? 10.472 -7.834 -17.111 1.00 82.19 70 GLY A CA 1
ATOM 491 C C . GLY A 1 70 ? 9.247 -7.585 -18.000 1.00 82.19 70 GLY A C 1
ATOM 492 O O . GLY A 1 70 ? 9.379 -7.246 -19.173 1.00 82.19 70 GLY A O 1
ATOM 493 N N . GLY A 1 71 ? 8.042 -7.783 -17.457 1.00 82.50 71 GLY A N 1
ATOM 494 C CA . GLY A 1 71 ? 6.774 -7.616 -18.170 1.00 82.50 71 GLY A CA 1
ATOM 495 C C . GLY A 1 71 ? 6.481 -6.170 -18.593 1.00 82.50 71 GLY A C 1
ATOM 496 O O . GLY A 1 71 ? 7.249 -5.243 -18.324 1.00 82.50 71 GLY A O 1
ATOM 497 N N . TRP A 1 72 ? 5.313 -5.958 -19.208 1.00 83.75 72 TRP A N 1
ATOM 498 C CA . TRP A 1 72 ? 4.906 -4.683 -19.830 1.00 83.75 72 TRP A CA 1
ATOM 499 C C . TRP A 1 72 ? 5.082 -3.442 -18.936 1.00 83.75 72 TRP A C 1
ATOM 501 O O . TRP A 1 72 ? 5.410 -2.361 -19.422 1.00 83.75 72 TRP A O 1
ATOM 511 N N . LEU A 1 73 ? 4.910 -3.604 -17.623 1.00 79.50 73 LEU A N 1
ATOM 512 C CA . LEU A 1 73 ? 4.994 -2.529 -16.637 1.00 79.50 73 LEU A CA 1
ATOM 513 C C . LEU A 1 73 ? 6.410 -1.946 -16.505 1.00 79.50 73 LEU A C 1
ATOM 515 O O . LEU A 1 73 ? 6.560 -0.747 -16.298 1.00 79.50 73 LEU A O 1
ATOM 519 N N . THR A 1 74 ? 7.443 -2.768 -16.708 1.00 83.12 74 THR A N 1
ATOM 520 C CA . THR A 1 74 ? 8.843 -2.305 -16.768 1.00 83.12 74 THR A CA 1
ATOM 521 C C . THR A 1 74 ? 9.119 -1.491 -18.034 1.00 83.12 74 THR A C 1
ATOM 523 O O . THR A 1 74 ? 9.907 -0.548 -18.015 1.00 83.12 74 THR A O 1
ATOM 526 N N . GLY A 1 75 ? 8.396 -1.775 -19.124 1.00 83.62 75 GLY A N 1
ATOM 527 C CA . GLY A 1 75 ? 8.429 -0.973 -20.347 1.00 83.62 75 GLY A CA 1
ATOM 528 C C . GLY A 1 75 ? 7.923 0.457 -20.134 1.00 83.62 75 GLY A C 1
ATOM 529 O O . GLY A 1 75 ? 8.372 1.366 -20.829 1.00 83.62 75 GLY A O 1
ATOM 530 N N . ALA A 1 76 ? 7.050 0.676 -19.143 1.00 85.88 76 ALA A N 1
ATOM 531 C CA . ALA A 1 76 ? 6.546 1.999 -18.780 1.00 85.88 76 ALA A CA 1
ATOM 532 C C . ALA A 1 76 ? 7.528 2.821 -17.922 1.00 85.88 76 ALA A C 1
ATOM 534 O O . ALA A 1 76 ? 7.394 4.043 -17.870 1.00 85.88 76 ALA A O 1
ATOM 535 N N . ASP A 1 77 ? 8.541 2.199 -17.303 1.00 86.06 77 ASP A N 1
ATOM 536 C CA . ASP A 1 77 ? 9.510 2.913 -16.459 1.00 86.06 77 ASP A CA 1
ATOM 537 C C . ASP A 1 77 ? 10.268 3.982 -17.265 1.00 86.06 77 ASP A C 1
ATOM 539 O O . ASP A 1 77 ? 10.423 5.118 -16.822 1.00 86.06 77 ASP A O 1
ATOM 543 N N . ARG A 1 78 ? 10.696 3.643 -18.488 1.00 84.38 78 ARG A N 1
ATOM 544 C CA . ARG A 1 78 ? 11.481 4.530 -19.360 1.00 84.38 78 ARG A CA 1
ATOM 545 C C . ARG A 1 78 ? 10.708 5.756 -19.872 1.00 84.38 78 ARG A C 1
ATOM 547 O O . ARG A 1 78 ? 11.233 6.858 -19.720 1.00 84.38 78 ARG A O 1
ATOM 554 N N . PRO A 1 79 ? 9.500 5.630 -20.463 1.00 88.44 79 PRO A N 1
ATOM 555 C CA . PRO A 1 79 ? 8.733 6.795 -20.893 1.00 88.44 79 PRO A CA 1
ATOM 556 C C . PRO A 1 79 ? 8.337 7.682 -19.710 1.00 88.44 79 PRO A C 1
ATOM 558 O O . PRO A 1 79 ? 8.417 8.902 -19.828 1.00 88.44 79 PRO A O 1
ATOM 561 N N . VAL A 1 80 ? 7.994 7.102 -18.554 1.00 86.81 80 VAL A N 1
ATOM 562 C CA . VAL A 1 80 ? 7.669 7.883 -17.350 1.00 86.81 80 VAL A CA 1
ATOM 563 C C . VAL A 1 80 ? 8.889 8.636 -16.831 1.00 86.81 80 VAL A C 1
ATOM 565 O O . VAL A 1 80 ? 8.780 9.832 -16.577 1.00 86.81 80 VAL A O 1
ATOM 568 N N . ALA A 1 81 ? 10.056 7.993 -16.760 1.00 84.81 81 ALA A N 1
ATOM 569 C CA . ALA A 1 81 ? 11.297 8.673 -16.403 1.00 84.81 81 ALA A CA 1
ATOM 570 C C . ALA A 1 81 ? 11.611 9.823 -17.373 1.00 84.81 81 ALA A C 1
ATOM 572 O O . ALA A 1 81 ? 11.874 10.933 -16.929 1.00 84.81 81 ALA A O 1
ATOM 573 N N . SER A 1 82 ? 11.495 9.601 -18.689 1.00 86.62 82 SER A N 1
ATOM 574 C CA . SER A 1 82 ? 11.742 10.655 -19.687 1.00 86.62 82 SER A CA 1
ATOM 575 C C . SER A 1 82 ? 10.743 11.813 -19.613 1.00 86.62 82 SER A C 1
ATOM 577 O O . SER A 1 82 ? 11.102 12.964 -19.842 1.00 86.62 82 SER A O 1
ATOM 579 N N . PHE A 1 83 ? 9.484 11.523 -19.270 1.00 89.25 83 PHE A N 1
ATOM 580 C CA . PHE A 1 83 ? 8.472 12.551 -19.071 1.00 89.25 83 PHE A CA 1
ATOM 581 C C . PHE A 1 83 ? 8.808 13.413 -17.853 1.00 89.25 83 PHE A C 1
ATOM 583 O O . PHE A 1 83 ? 8.728 14.635 -17.940 1.00 89.25 83 PHE A O 1
ATOM 590 N N . LEU A 1 84 ? 9.193 12.787 -16.738 1.00 85.44 84 LEU A N 1
ATOM 591 C CA . LEU A 1 84 ? 9.567 13.498 -15.515 1.00 85.44 84 LEU A CA 1
ATOM 592 C C . LEU A 1 84 ? 10.839 14.323 -15.708 1.00 85.44 84 LEU A C 1
ATOM 594 O O . LEU A 1 84 ? 10.864 15.473 -15.279 1.00 85.44 84 LEU A O 1
ATOM 598 N N . ASP A 1 85 ? 11.817 13.785 -16.440 1.00 86.75 85 ASP A N 1
ATOM 599 C CA . ASP A 1 85 ? 13.050 14.491 -16.795 1.00 86.75 85 ASP A CA 1
ATOM 600 C C . ASP A 1 85 ? 12.749 15.789 -17.579 1.00 86.75 85 ASP A C 1
ATOM 602 O O . ASP A 1 85 ? 13.269 16.868 -17.298 1.00 86.75 85 ASP A O 1
ATOM 606 N N . GLY A 1 86 ? 11.780 15.729 -18.499 1.00 87.75 86 GLY A N 1
ATOM 607 C CA . GLY A 1 86 ? 11.301 16.902 -19.237 1.00 87.75 86 GLY A CA 1
ATOM 608 C C . GLY A 1 86 ? 10.517 17.930 -18.407 1.00 87.75 86 GLY A C 1
ATOM 609 O O . GLY A 1 86 ? 10.241 19.019 -18.909 1.00 87.75 86 GLY A O 1
ATOM 610 N N . HIS A 1 87 ? 10.145 17.613 -17.163 1.00 87.38 87 HIS A N 1
ATOM 611 C CA . HIS A 1 87 ? 9.329 18.465 -16.288 1.00 87.38 87 HIS A CA 1
ATOM 612 C C . HIS A 1 87 ? 10.053 18.858 -14.991 1.00 87.38 87 HIS A C 1
ATOM 614 O O . HIS A 1 87 ? 9.395 19.172 -13.991 1.00 87.38 87 HIS A O 1
ATOM 620 N N . HIS A 1 88 ? 11.393 18.882 -15.001 1.00 84.81 88 HIS A N 1
ATOM 621 C CA . HIS A 1 88 ? 12.151 19.305 -13.829 1.00 84.81 88 HIS A CA 1
ATOM 622 C C . HIS A 1 88 ? 11.892 20.777 -13.441 1.00 84.81 88 HIS A C 1
ATOM 624 O O . HIS A 1 88 ? 11.870 21.686 -14.270 1.00 84.81 88 HIS A O 1
ATOM 630 N N . ASN A 1 89 ? 11.714 21.023 -12.145 1.00 86.81 89 ASN A N 1
ATOM 631 C CA . ASN A 1 89 ? 11.682 22.316 -11.490 1.00 86.81 89 ASN A CA 1
ATOM 632 C C . ASN A 1 89 ? 12.457 22.279 -10.157 1.00 86.81 89 ASN A C 1
ATOM 634 O O . ASN A 1 89 ? 12.430 21.297 -9.411 1.00 86.81 89 ASN A O 1
ATOM 638 N N . ALA A 1 90 ? 13.087 23.411 -9.834 1.00 84.88 90 ALA A N 1
ATOM 639 C CA . ALA A 1 90 ? 13.989 23.545 -8.689 1.00 84.88 90 ALA A CA 1
ATOM 640 C C . ALA A 1 90 ? 13.314 23.309 -7.323 1.00 84.88 90 ALA A C 1
ATOM 642 O O . ALA A 1 90 ? 13.968 22.907 -6.363 1.00 84.88 90 ALA A O 1
ATOM 643 N N . LEU A 1 91 ? 12.005 23.561 -7.217 1.00 77.12 91 LEU A N 1
ATOM 644 C CA . LEU A 1 91 ? 11.261 23.371 -5.972 1.00 77.12 91 LEU A CA 1
ATOM 645 C C . LEU A 1 91 ? 11.061 21.884 -5.659 1.00 77.12 91 LEU A C 1
ATOM 647 O O . LEU A 1 91 ? 11.247 21.462 -4.517 1.00 77.12 91 LEU A O 1
ATOM 651 N N . LEU A 1 92 ? 10.699 21.085 -6.664 1.00 74.69 92 LEU A N 1
ATOM 652 C CA . LEU A 1 92 ? 10.592 19.638 -6.528 1.00 74.69 92 LEU A CA 1
ATOM 653 C C . LEU A 1 92 ? 11.965 19.010 -6.299 1.00 74.69 92 LEU A C 1
ATOM 655 O O . LEU A 1 92 ? 12.062 18.102 -5.479 1.00 74.69 92 LEU A O 1
ATOM 659 N N . ASP A 1 93 ? 13.022 19.511 -6.938 1.00 79.44 93 ASP A N 1
ATOM 660 C CA . ASP A 1 93 ? 14.383 19.006 -6.724 1.00 79.44 93 ASP A CA 1
ATOM 661 C C . ASP A 1 93 ? 14.818 19.175 -5.256 1.00 79.44 93 ASP A C 1
ATOM 663 O O . ASP A 1 93 ? 15.310 18.228 -4.636 1.00 79.44 93 ASP A O 1
ATOM 667 N N . GLU A 1 94 ? 14.552 20.337 -4.651 1.00 75.19 94 GLU A N 1
ATOM 668 C CA . GLU A 1 94 ? 14.896 20.602 -3.248 1.00 75.19 94 GLU A CA 1
ATOM 669 C C . GLU A 1 94 ? 14.040 19.781 -2.267 1.00 75.19 94 GLU A C 1
ATOM 671 O O . GLU A 1 94 ? 14.558 19.200 -1.309 1.00 75.19 94 GLU A O 1
ATOM 676 N N . LEU A 1 95 ? 12.733 19.648 -2.526 1.00 63.97 95 LEU A N 1
ATOM 677 C CA . LEU A 1 95 ? 11.857 18.774 -1.734 1.00 63.97 95 LEU A CA 1
ATOM 678 C C . LEU A 1 95 ? 12.309 17.311 -1.797 1.00 63.97 95 LEU A C 1
ATOM 680 O O . LEU A 1 95 ? 12.336 16.606 -0.782 1.00 63.97 95 LEU A O 1
ATOM 684 N N . THR A 1 96 ? 12.702 16.863 -2.985 1.00 67.12 96 THR A N 1
ATOM 685 C CA . THR A 1 96 ? 13.171 15.499 -3.209 1.00 67.12 96 THR A CA 1
ATOM 686 C C . THR A 1 96 ? 14.488 15.259 -2.483 1.00 67.12 96 THR A C 1
ATOM 688 O O . THR A 1 96 ? 14.621 14.269 -1.757 1.00 67.12 96 THR A O 1
ATOM 691 N N . ARG A 1 97 ? 15.420 16.215 -2.571 1.00 71.25 97 ARG A N 1
ATOM 692 C CA . ARG A 1 97 ? 16.697 16.199 -1.854 1.00 71.25 97 ARG A CA 1
ATOM 693 C C . ARG A 1 97 ? 16.506 16.058 -0.347 1.00 71.25 97 ARG A C 1
ATOM 695 O O . ARG A 1 97 ? 17.161 15.218 0.262 1.00 71.25 97 ARG A O 1
ATOM 702 N N . LEU A 1 98 ? 15.585 16.813 0.251 1.00 63.53 98 LEU A N 1
ATOM 703 C CA . LEU A 1 98 ? 15.297 16.739 1.688 1.00 63.53 98 LEU A CA 1
ATOM 704 C C . LEU A 1 98 ? 14.731 15.372 2.100 1.00 63.53 98 LEU A C 1
ATOM 706 O O . LEU A 1 98 ? 15.138 14.813 3.120 1.00 63.53 98 LEU A O 1
ATOM 710 N N . SER A 1 99 ? 13.835 14.805 1.289 1.00 59.75 99 SER A N 1
ATOM 711 C CA . SER A 1 99 ? 13.207 13.504 1.562 1.00 59.75 99 SER A CA 1
ATOM 712 C C . SER A 1 99 ? 14.143 12.301 1.363 1.00 59.75 99 SER A C 1
ATOM 714 O O . SER A 1 99 ? 13.926 11.238 1.947 1.00 59.75 99 SER A O 1
ATOM 716 N N . GLY A 1 100 ? 15.188 12.458 0.543 1.00 56.81 100 GLY A N 1
ATOM 717 C CA . GLY A 1 100 ? 16.041 11.364 0.084 1.00 56.81 100 GLY A CA 1
ATOM 718 C C . GLY A 1 100 ? 17.239 11.025 0.977 1.00 56.81 100 GLY A C 1
ATOM 719 O O . GLY A 1 100 ? 17.894 10.006 0.748 1.00 56.81 100 GLY A O 1
ATOM 720 N N . THR A 1 101 ? 17.547 11.853 1.978 1.00 62.12 101 THR A N 1
ATOM 721 C CA . THR A 1 101 ? 18.776 11.697 2.773 1.00 62.12 101 THR A CA 1
ATOM 722 C C . THR A 1 101 ? 18.688 10.562 3.806 1.00 62.12 101 THR A C 1
ATOM 724 O O . THR A 1 101 ? 17.634 10.351 4.412 1.00 62.12 101 THR A O 1
ATOM 727 N N . PRO A 1 102 ? 19.806 9.866 4.103 1.00 58.41 102 PRO A N 1
ATOM 728 C CA . PRO A 1 102 ? 19.869 8.907 5.211 1.00 58.41 102 PRO A CA 1
ATOM 729 C C . PRO A 1 102 ? 19.540 9.570 6.558 1.00 58.41 102 PRO A C 1
ATOM 731 O O . PRO A 1 102 ? 18.910 8.957 7.416 1.00 58.41 102 PRO A O 1
ATOM 734 N N . ALA A 1 103 ? 19.875 10.855 6.714 1.00 58.75 103 ALA A N 1
ATOM 735 C CA . ALA A 1 103 ? 19.470 11.662 7.862 1.00 58.75 103 ALA A CA 1
ATOM 736 C C . ALA A 1 103 ? 17.938 11.759 7.996 1.00 58.75 103 ALA A C 1
ATOM 738 O O . ALA A 1 103 ? 17.417 11.660 9.106 1.00 58.75 103 ALA A O 1
ATOM 739 N N . GLY A 1 104 ? 17.210 11.873 6.880 1.00 60.38 104 GLY A N 1
ATOM 740 C CA . GLY A 1 104 ? 15.748 11.822 6.851 1.00 60.38 104 GLY A CA 1
ATOM 741 C C . GLY A 1 104 ? 15.196 10.483 7.350 1.00 60.38 104 GLY A C 1
ATOM 742 O O . GLY A 1 104 ? 14.321 10.465 8.213 1.00 60.38 104 GLY A O 1
ATOM 743 N N . ALA A 1 105 ? 15.748 9.353 6.898 1.00 61.62 105 ALA A N 1
ATOM 744 C CA . ALA A 1 105 ? 15.329 8.024 7.363 1.00 61.62 105 ALA A CA 1
ATOM 745 C C . ALA A 1 105 ? 15.601 7.808 8.868 1.00 61.62 105 ALA A C 1
ATOM 747 O O . ALA A 1 105 ? 14.756 7.272 9.597 1.00 61.62 105 ALA A O 1
ATOM 748 N N . VAL A 1 106 ? 16.748 8.284 9.364 1.00 65.25 106 VAL A N 1
ATOM 749 C CA . VAL A 1 106 ? 17.082 8.262 10.798 1.00 65.25 106 VAL A CA 1
ATOM 750 C C . VAL A 1 106 ? 16.124 9.149 11.594 1.00 65.25 106 VAL A C 1
ATOM 752 O O . VAL A 1 106 ? 15.625 8.719 12.632 1.00 65.25 106 VAL A O 1
ATOM 755 N N . ALA A 1 107 ? 15.801 10.347 11.104 1.00 63.72 107 ALA A N 1
ATOM 756 C CA . ALA A 1 107 ? 14.873 11.263 11.767 1.00 63.72 107 ALA A CA 1
ATOM 757 C C . ALA A 1 107 ? 13.446 10.692 11.855 1.00 63.72 107 ALA A C 1
ATOM 759 O O . ALA A 1 107 ? 12.788 10.812 12.890 1.00 63.72 107 ALA A O 1
ATOM 760 N N . VAL A 1 108 ? 12.964 10.024 10.802 1.00 66.00 108 VAL A N 1
ATOM 761 C CA . VAL A 1 108 ? 11.621 9.421 10.799 1.00 66.00 108 VAL A CA 1
ATOM 762 C C . VAL A 1 108 ? 11.564 8.198 11.723 1.00 66.00 108 VAL A C 1
ATOM 764 O O . VAL A 1 108 ? 10.606 8.057 12.485 1.00 66.00 108 VAL A O 1
ATOM 767 N N . SER A 1 109 ? 12.588 7.338 11.726 1.00 65.19 109 SER A N 1
ATOM 768 C CA . SER A 1 109 ? 12.642 6.163 12.614 1.00 65.19 109 SER A CA 1
ATOM 769 C C . SER A 1 109 ? 12.784 6.545 14.093 1.00 65.19 109 SER A C 1
ATOM 771 O O . SER A 1 109 ? 12.059 6.008 14.936 1.00 65.19 109 SER A O 1
ATOM 773 N N . THR A 1 110 ? 13.625 7.532 14.423 1.00 68.44 110 THR A N 1
ATOM 774 C CA . THR A 1 110 ? 13.689 8.091 15.788 1.00 68.44 110 THR A CA 1
ATOM 775 C C . THR A 1 110 ? 12.385 8.779 16.176 1.00 68.44 110 THR A C 1
ATOM 777 O O . THR A 1 110 ? 11.881 8.539 17.273 1.00 68.44 110 THR A O 1
ATOM 780 N N . GLY A 1 111 ? 11.773 9.556 15.280 1.00 68.94 111 GLY A N 1
ATOM 781 C CA . GLY A 1 111 ? 10.457 10.156 15.508 1.00 68.94 111 GLY A CA 1
ATOM 782 C C . GLY A 1 111 ? 9.372 9.113 15.797 1.00 68.94 111 GLY A C 1
ATOM 783 O O . GLY A 1 111 ? 8.574 9.284 16.724 1.00 68.94 111 GLY A O 1
ATOM 784 N N . ALA A 1 112 ? 9.376 7.993 15.069 1.00 69.56 112 ALA A N 1
ATOM 785 C CA . ALA A 1 112 ? 8.470 6.873 15.301 1.00 69.56 112 ALA A CA 1
ATOM 786 C C . ALA A 1 112 ? 8.721 6.208 16.666 1.00 69.56 112 ALA A C 1
ATOM 788 O O . ALA A 1 112 ? 7.768 5.973 17.410 1.00 69.56 112 ALA A O 1
ATOM 789 N N . ALA A 1 113 ? 9.980 5.974 17.047 1.00 73.12 113 ALA A N 1
ATOM 790 C CA . ALA A 1 113 ? 10.334 5.415 18.353 1.00 73.12 113 ALA A CA 1
ATOM 791 C C . ALA A 1 113 ? 9.914 6.333 19.517 1.00 73.12 113 ALA A C 1
ATOM 793 O O . ALA A 1 113 ? 9.299 5.872 20.483 1.00 73.12 113 ALA A O 1
ATOM 794 N N . VAL A 1 114 ? 10.163 7.643 19.402 1.00 77.38 114 VAL A N 1
ATOM 795 C CA . VAL A 1 114 ? 9.736 8.649 20.390 1.00 77.38 114 VAL A CA 1
ATOM 796 C C . VAL A 1 114 ? 8.212 8.688 20.491 1.00 77.38 114 VAL A C 1
ATOM 798 O O . VAL A 1 114 ? 7.664 8.711 21.595 1.00 77.38 114 VAL A O 1
ATOM 801 N N . CYS A 1 115 ? 7.501 8.616 19.362 1.00 71.81 115 CYS A N 1
ATOM 802 C CA . CYS A 1 115 ? 6.043 8.534 19.366 1.00 71.81 115 CYS A CA 1
ATOM 803 C C . CYS A 1 115 ? 5.538 7.249 20.024 1.00 71.81 115 CYS A C 1
ATOM 805 O O . CYS A 1 115 ? 4.619 7.315 20.840 1.00 71.81 115 CYS A O 1
ATOM 807 N N . ALA A 1 116 ? 6.132 6.092 19.726 1.00 73.50 116 ALA A N 1
ATOM 808 C CA . ALA A 1 116 ? 5.778 4.828 20.366 1.00 73.50 116 ALA A CA 1
ATOM 809 C C . ALA A 1 116 ? 5.965 4.905 21.890 1.00 73.50 116 ALA A C 1
ATOM 811 O O . ALA A 1 116 ? 5.072 4.508 22.642 1.00 73.50 116 ALA A O 1
ATOM 812 N N . LEU A 1 117 ? 7.073 5.491 22.352 1.00 80.62 117 LEU A N 1
ATOM 813 C CA . LEU A 1 117 ? 7.337 5.699 23.773 1.00 80.62 117 LEU A CA 1
ATOM 814 C C . LEU A 1 117 ? 6.311 6.646 24.413 1.00 80.62 117 LEU A C 1
ATOM 816 O O . LEU A 1 117 ? 5.727 6.310 25.444 1.00 80.62 117 LEU A O 1
ATOM 820 N N . ALA A 1 118 ? 6.022 7.784 23.780 1.00 76.25 118 ALA A N 1
ATOM 821 C CA . ALA A 1 118 ? 5.029 8.744 24.263 1.00 76.25 118 ALA A CA 1
ATOM 822 C C . ALA A 1 118 ? 3.610 8.145 24.316 1.00 76.25 118 ALA A C 1
ATOM 824 O O . ALA A 1 118 ? 2.830 8.442 25.223 1.00 76.25 118 ALA A O 1
ATOM 825 N N . LEU A 1 119 ? 3.258 7.275 23.364 1.00 76.31 119 LEU A N 1
ATOM 826 C CA . LEU A 1 119 ? 1.995 6.532 23.371 1.00 76.31 119 LEU A CA 1
ATOM 827 C C . LEU A 1 119 ? 1.933 5.542 24.529 1.00 76.31 119 LEU A C 1
ATOM 829 O O . LEU A 1 119 ? 0.912 5.475 25.216 1.00 76.31 119 LEU A O 1
ATOM 833 N N . ARG A 1 120 ? 3.027 4.816 24.771 1.00 82.56 120 ARG A N 1
ATOM 834 C CA . ARG A 1 120 ? 3.148 3.863 25.876 1.00 82.56 120 ARG A CA 1
ATOM 835 C C . ARG A 1 120 ? 3.006 4.560 27.230 1.00 82.56 120 ARG A C 1
ATOM 837 O O . ARG A 1 120 ? 2.203 4.140 28.053 1.00 82.56 120 ARG A O 1
ATOM 844 N N . GLN A 1 121 ? 3.667 5.705 27.410 1.00 85.38 121 GLN A N 1
ATOM 845 C CA . GLN A 1 121 ? 3.531 6.543 28.612 1.00 85.38 121 GLN A CA 1
ATOM 846 C C . GLN A 1 121 ? 2.096 7.042 28.845 1.00 85.38 121 GLN A C 1
ATOM 848 O O . GLN A 1 121 ? 1.698 7.288 29.979 1.00 85.38 121 GLN A O 1
ATOM 853 N N . ARG A 1 122 ? 1.287 7.164 27.786 1.00 80.38 122 ARG A N 1
ATOM 854 C CA . ARG A 1 122 ? -0.134 7.544 27.865 1.00 80.38 122 ARG A CA 1
ATOM 855 C C . ARG A 1 122 ? -1.082 6.344 28.013 1.00 80.38 122 ARG A C 1
ATOM 857 O O . ARG A 1 122 ? -2.284 6.507 27.799 1.00 80.38 122 ARG A O 1
ATOM 864 N N . GLY A 1 123 ? -0.568 5.149 28.317 1.00 78.50 123 GLY A N 1
ATOM 865 C CA . GLY A 1 123 ? -1.357 3.919 28.457 1.00 78.50 123 GLY A CA 1
ATOM 866 C C . GLY A 1 123 ? -1.941 3.406 27.136 1.00 78.50 123 GLY A C 1
ATOM 867 O O . GLY A 1 123 ? -2.962 2.720 27.127 1.00 78.50 123 GLY A O 1
ATOM 868 N N . LYS A 1 124 ? -1.342 3.777 25.996 1.00 75.31 124 LYS A N 1
ATOM 869 C CA . LYS A 1 124 ? -1.782 3.369 24.651 1.00 75.31 124 LYS A CA 1
ATOM 870 C C . LYS A 1 124 ? -0.882 2.279 24.079 1.00 75.31 124 LYS A C 1
ATOM 872 O O . LYS A 1 124 ? -0.409 2.394 22.949 1.00 75.31 124 LYS A O 1
ATOM 877 N N . ASP A 1 125 ? -0.691 1.203 24.835 1.00 77.50 125 ASP A N 1
ATOM 878 C CA . ASP A 1 125 ? 0.228 0.110 24.485 1.00 77.50 125 ASP A CA 1
ATOM 879 C C . ASP A 1 125 ? -0.080 -0.518 23.122 1.00 77.50 125 ASP A C 1
ATOM 881 O O . ASP A 1 125 ? 0.828 -0.814 22.353 1.00 77.50 125 ASP A O 1
ATOM 885 N N . ALA A 1 126 ? -1.363 -0.636 22.763 1.00 68.25 126 ALA A N 1
ATOM 886 C CA . ALA A 1 126 ? -1.765 -1.144 21.452 1.00 68.25 126 ALA A CA 1
ATOM 887 C C . ALA A 1 126 ? -1.288 -0.242 20.299 1.00 68.25 126 ALA A C 1
ATOM 889 O O . ALA A 1 126 ? -0.855 -0.740 19.264 1.00 68.25 126 ALA A O 1
ATOM 890 N N . ALA A 1 127 ? -1.359 1.082 20.468 1.00 67.44 127 ALA A N 1
ATOM 891 C CA . ALA A 1 127 ? -0.899 2.030 19.457 1.00 67.44 127 ALA A CA 1
ATOM 892 C C . ALA A 1 127 ? 0.630 2.054 19.368 1.00 67.44 127 ALA A C 1
ATOM 894 O O . ALA A 1 127 ? 1.173 2.058 18.269 1.00 67.44 127 ALA A O 1
ATOM 895 N N . ALA A 1 128 ? 1.314 2.011 20.515 1.00 70.94 128 ALA A N 1
ATOM 896 C CA . ALA A 1 128 ? 2.769 1.907 20.575 1.00 70.94 128 ALA A CA 1
ATOM 897 C C . ALA A 1 128 ? 3.273 0.623 19.895 1.00 70.94 128 ALA A C 1
ATOM 899 O O . ALA A 1 128 ? 4.195 0.678 19.086 1.00 70.94 128 ALA A O 1
ATOM 900 N N . GLY A 1 129 ? 2.615 -0.512 20.159 1.00 70.44 129 GLY A N 1
ATOM 901 C CA . GLY A 1 129 ? 2.901 -1.786 19.505 1.00 70.44 129 GLY A CA 1
ATOM 902 C C . GLY A 1 129 ? 2.771 -1.697 17.987 1.00 70.44 129 GLY A C 1
ATOM 903 O O . GLY A 1 129 ? 3.678 -2.120 17.290 1.00 70.44 129 GLY A O 1
ATOM 904 N N . MET A 1 130 ? 1.716 -1.061 17.463 1.00 69.19 130 MET A N 1
ATOM 905 C CA . MET A 1 130 ? 1.541 -0.890 16.012 1.00 69.19 130 MET A CA 1
ATOM 906 C C . MET A 1 130 ? 2.657 -0.079 15.358 1.00 69.19 130 MET A C 1
ATOM 908 O O . MET A 1 130 ? 3.108 -0.454 14.279 1.00 69.19 130 MET A O 1
ATOM 912 N N . VAL A 1 131 ? 3.116 0.999 16.002 1.00 70.62 131 VAL A N 1
ATOM 913 C CA . VAL A 1 131 ? 4.253 1.784 15.497 1.00 70.62 131 VAL A CA 1
ATOM 914 C C . VAL A 1 131 ? 5.498 0.911 15.422 1.00 70.62 131 VAL A C 1
ATOM 916 O O . VAL A 1 131 ? 6.150 0.864 14.386 1.00 70.62 131 VAL A O 1
ATOM 919 N N . LEU A 1 132 ? 5.797 0.178 16.496 1.00 72.38 132 LEU A N 1
ATOM 920 C CA . LEU A 1 132 ? 6.977 -0.680 16.566 1.00 72.38 132 LEU A CA 1
ATOM 921 C C . LEU A 1 132 ? 6.899 -1.851 15.582 1.00 72.38 132 LEU A C 1
ATOM 923 O O . LEU A 1 132 ? 7.897 -2.168 14.948 1.00 72.38 132 LEU A O 1
ATOM 927 N N . THR A 1 133 ? 5.728 -2.467 15.403 1.00 68.31 133 THR A N 1
ATOM 928 C CA . THR A 1 133 ? 5.537 -3.535 14.414 1.00 68.31 133 THR A CA 1
ATOM 929 C C . THR A 1 133 ? 5.653 -3.005 12.988 1.00 68.31 133 THR A C 1
ATOM 931 O O . THR A 1 133 ? 6.253 -3.676 12.161 1.00 68.31 133 THR A O 1
ATOM 934 N N . ALA A 1 134 ? 5.135 -1.808 12.690 1.00 66.81 134 ALA A N 1
ATOM 935 C CA . ALA A 1 134 ? 5.277 -1.195 11.368 1.00 66.81 134 ALA A CA 1
ATOM 936 C C . ALA A 1 134 ? 6.746 -0.874 11.048 1.00 66.81 134 ALA A C 1
ATOM 938 O O . ALA A 1 134 ? 7.216 -1.202 9.964 1.00 66.81 134 ALA A O 1
ATOM 939 N N . VAL A 1 135 ? 7.479 -0.304 12.011 1.00 68.31 135 VAL A N 1
ATOM 940 C CA . VAL A 1 135 ? 8.919 -0.023 11.882 1.00 68.31 135 VAL A CA 1
ATOM 941 C C . VAL A 1 135 ? 9.740 -1.319 11.807 1.00 68.31 135 VAL A C 1
ATOM 943 O O . VAL A 1 135 ? 10.672 -1.412 11.019 1.00 68.31 135 VAL A O 1
ATOM 946 N N . GLY A 1 136 ? 9.387 -2.350 12.577 1.00 64.81 136 GLY A N 1
ATOM 947 C CA . GLY A 1 136 ? 10.065 -3.650 12.535 1.00 64.81 136 GLY A CA 1
ATOM 948 C C . GLY A 1 136 ? 9.825 -4.404 11.224 1.00 64.81 136 GLY A C 1
ATOM 949 O O . GLY A 1 136 ? 10.771 -4.900 10.620 1.00 64.81 136 GLY A O 1
ATOM 950 N N . ALA A 1 137 ? 8.578 -4.439 10.743 1.00 62.47 137 ALA A N 1
ATOM 951 C CA . ALA A 1 137 ? 8.230 -5.035 9.452 1.00 62.47 137 ALA A CA 1
ATOM 952 C C . ALA A 1 137 ? 8.936 -4.324 8.290 1.00 62.47 137 ALA A C 1
ATOM 954 O O . ALA A 1 137 ? 9.324 -4.969 7.323 1.00 62.47 137 ALA A O 1
ATOM 955 N N . ALA A 1 138 ? 9.152 -3.014 8.409 1.00 61.78 138 ALA A N 1
ATOM 956 C CA . ALA A 1 138 ? 9.968 -2.254 7.477 1.00 61.78 138 ALA A CA 1
ATOM 957 C C . ALA A 1 138 ? 11.417 -2.689 7.420 1.00 61.78 138 ALA A C 1
ATOM 959 O O . ALA A 1 138 ? 11.957 -2.891 6.342 1.00 61.78 138 ALA A O 1
ATOM 960 N N . ALA A 1 139 ? 12.043 -2.775 8.595 1.00 62.25 139 ALA A N 1
ATOM 961 C CA . ALA A 1 139 ? 13.454 -3.076 8.713 1.00 62.25 139 ALA A CA 1
ATOM 962 C C . ALA A 1 139 ? 13.724 -4.483 8.177 1.00 62.25 139 ALA A C 1
ATOM 964 O O . ALA A 1 139 ? 14.676 -4.685 7.434 1.00 62.25 139 ALA A O 1
ATOM 965 N N . LEU A 1 140 ? 12.832 -5.429 8.489 1.00 62.22 140 LEU A N 1
ATOM 966 C CA . LEU A 1 140 ? 12.898 -6.797 7.981 1.00 62.22 140 LEU A CA 1
ATOM 967 C C . LEU A 1 140 ? 12.590 -6.882 6.484 1.00 62.22 140 LEU A C 1
ATOM 969 O O . LEU A 1 140 ? 13.270 -7.612 5.777 1.00 62.22 140 LEU A O 1
ATOM 973 N N . GLY A 1 141 ? 11.595 -6.137 5.994 1.00 57.31 141 GLY A N 1
ATOM 974 C CA . GLY A 1 141 ? 11.270 -6.092 4.568 1.00 57.31 141 GLY A CA 1
ATOM 975 C C . GLY A 1 141 ? 12.392 -5.483 3.727 1.00 57.31 141 GLY A C 1
ATOM 976 O O . GLY A 1 141 ? 12.658 -5.980 2.642 1.00 57.31 141 GLY A O 1
ATOM 977 N N . GLY A 1 142 ? 13.067 -4.446 4.237 1.00 57.16 142 GLY A N 1
ATOM 978 C CA . GLY A 1 142 ? 14.246 -3.856 3.597 1.00 57.16 142 GLY A CA 1
ATOM 979 C C . GLY A 1 142 ? 15.397 -4.855 3.572 1.00 57.16 142 GLY A C 1
ATOM 980 O O . GLY A 1 142 ? 15.858 -5.231 2.503 1.00 57.16 142 GLY A O 1
ATOM 981 N N . ALA A 1 143 ? 15.745 -5.413 4.737 1.00 55.53 143 ALA A N 1
ATOM 982 C CA . ALA A 1 143 ? 16.814 -6.403 4.856 1.00 55.53 143 ALA A CA 1
ATOM 983 C C . ALA A 1 143 ? 16.606 -7.638 3.959 1.00 55.53 143 ALA A C 1
ATOM 985 O O . ALA A 1 143 ? 17.549 -8.089 3.320 1.00 55.53 143 ALA A O 1
ATOM 986 N N . ALA A 1 144 ? 15.376 -8.155 3.861 1.00 55.12 144 ALA A N 1
ATOM 987 C CA . ALA A 1 144 ? 15.062 -9.299 3.003 1.00 55.12 144 ALA A CA 1
ATOM 988 C C . ALA A 1 144 ? 15.196 -8.984 1.503 1.00 55.12 144 ALA A C 1
ATOM 990 O O . ALA A 1 144 ? 15.505 -9.874 0.723 1.00 55.12 144 ALA A O 1
ATOM 991 N N . LEU A 1 145 ? 14.969 -7.730 1.097 1.00 53.12 145 LEU A N 1
ATOM 992 C CA . LEU A 1 145 ? 15.128 -7.279 -0.290 1.00 53.12 145 LEU A CA 1
ATOM 993 C C . LEU A 1 145 ? 16.572 -6.858 -0.616 1.00 53.12 145 LEU A C 1
ATOM 995 O O . LEU A 1 145 ? 16.932 -6.775 -1.791 1.00 53.12 145 LEU A O 1
ATOM 999 N N . ALA A 1 146 ? 17.388 -6.586 0.404 1.00 54.28 146 ALA A N 1
ATOM 1000 C CA . ALA A 1 146 ? 18.806 -6.269 0.268 1.00 54.28 146 ALA A CA 1
ATOM 1001 C C . ALA A 1 146 ? 19.685 -7.522 0.087 1.00 54.28 146 ALA A C 1
ATOM 1003 O O . ALA A 1 146 ? 20.707 -7.447 -0.594 1.00 54.28 146 ALA A O 1
ATOM 1004 N N . ASP A 1 147 ? 19.282 -8.666 0.654 1.00 52.59 147 ASP A N 1
ATOM 1005 C CA . ASP A 1 147 ? 20.065 -9.915 0.645 1.00 52.59 147 ASP A CA 1
ATOM 1006 C C . ASP A 1 147 ? 20.109 -10.608 -0.738 1.00 52.59 147 ASP A C 1
ATOM 1008 O O . ASP A 1 147 ? 21.033 -11.364 -1.026 1.00 52.59 147 ASP A O 1
ATOM 1012 N N . ASP A 1 148 ? 19.179 -10.289 -1.648 1.00 50.25 148 ASP A N 1
ATOM 1013 C CA . ASP A 1 148 ? 19.102 -10.877 -3.001 1.00 50.25 148 ASP A CA 1
ATOM 1014 C C . ASP A 1 148 ? 20.093 -10.266 -4.026 1.00 50.25 148 ASP A C 1
ATOM 1016 O O . ASP A 1 148 ? 19.972 -10.468 -5.234 1.00 50.25 148 ASP A O 1
ATOM 1020 N N . GLY A 1 149 ? 21.110 -9.516 -3.581 1.00 43.75 149 GLY A N 1
ATOM 1021 C CA . GLY A 1 149 ? 22.269 -9.127 -4.409 1.00 43.75 149 GLY A CA 1
ATOM 1022 C C . GLY A 1 149 ? 21.993 -8.161 -5.574 1.00 43.75 149 GLY A C 1
ATOM 1023 O O . GLY A 1 149 ? 22.904 -7.832 -6.333 1.00 43.75 149 GLY A O 1
ATOM 1024 N N . GLY A 1 150 ? 20.762 -7.669 -5.712 1.00 47.56 150 GLY A N 1
ATOM 1025 C CA . GLY A 1 150 ? 20.339 -6.752 -6.769 1.00 47.56 150 GLY A CA 1
ATOM 1026 C C . GLY A 1 150 ? 19.136 -5.929 -6.332 1.00 47.56 150 GLY A C 1
ATOM 1027 O O . GLY A 1 150 ? 18.068 -6.051 -6.925 1.00 47.56 150 GLY A O 1
ATOM 1028 N N . SER A 1 151 ? 19.291 -5.149 -5.258 1.00 46.44 151 SER A N 1
ATOM 1029 C CA . SER A 1 151 ? 18.193 -4.452 -4.581 1.00 46.44 151 SER A CA 1
ATOM 1030 C C . SER A 1 151 ? 17.314 -3.663 -5.557 1.00 46.44 151 SER A C 1
ATOM 1032 O O . SER A 1 151 ? 17.676 -2.619 -6.096 1.00 46.44 151 SER A O 1
ATOM 1034 N N . VAL A 1 152 ? 16.110 -4.192 -5.784 1.00 49.84 152 VAL A N 1
ATOM 1035 C CA . VAL A 1 152 ? 15.081 -3.559 -6.616 1.00 49.84 152 VAL A CA 1
ATOM 1036 C C . VAL A 1 152 ? 14.422 -2.399 -5.856 1.00 49.84 152 VAL A C 1
ATOM 1038 O O . VAL A 1 152 ? 13.865 -1.508 -6.479 1.00 49.84 152 VAL A O 1
ATOM 1041 N N . LEU A 1 153 ? 14.529 -2.349 -4.523 1.00 52.31 153 LEU A N 1
ATOM 1042 C CA . LEU A 1 153 ? 14.093 -1.223 -3.693 1.00 52.31 153 LEU A CA 1
ATOM 1043 C C . LEU A 1 153 ? 15.261 -0.689 -2.849 1.00 52.31 153 LEU A C 1
ATOM 1045 O O . LEU A 1 153 ? 15.909 -1.485 -2.171 1.00 52.31 153 LEU A O 1
ATOM 1049 N N . PRO A 1 154 ? 15.501 0.634 -2.782 1.00 56.56 154 PRO A N 1
ATOM 1050 C CA . PRO A 1 154 ? 16.455 1.183 -1.829 1.00 56.56 154 PRO A CA 1
ATOM 1051 C C . PRO A 1 154 ? 15.929 1.005 -0.400 1.00 56.56 154 PRO A C 1
ATOM 1053 O O . PRO A 1 154 ? 14.832 1.472 -0.075 1.00 56.56 154 PRO A O 1
ATOM 1056 N N . ASP A 1 155 ? 16.740 0.417 0.482 1.00 56.78 155 ASP A N 1
ATOM 1057 C CA . ASP A 1 155 ? 16.440 0.191 1.909 1.00 56.78 155 ASP A CA 1
ATOM 1058 C C . ASP A 1 155 ? 15.860 1.421 2.625 1.00 56.78 155 ASP A C 1
ATOM 1060 O O . ASP A 1 155 ? 14.969 1.327 3.474 1.00 56.78 155 ASP A O 1
ATOM 1064 N N . ALA A 1 156 ? 16.323 2.611 2.243 1.00 49.09 156 ALA A N 1
ATOM 1065 C CA . ALA A 1 156 ? 15.880 3.876 2.815 1.00 49.09 156 ALA A CA 1
ATOM 1066 C C . ALA A 1 156 ? 14.414 4.221 2.486 1.00 49.09 156 ALA A C 1
ATOM 1068 O O . ALA A 1 156 ? 13.747 4.872 3.291 1.00 49.09 156 ALA A O 1
ATOM 1069 N N . VAL A 1 157 ? 13.896 3.794 1.329 1.00 53.69 157 VAL A N 1
ATOM 1070 C CA . VAL A 1 157 ? 12.525 4.090 0.877 1.00 53.69 157 VAL A CA 1
ATOM 1071 C C . VAL A 1 157 ? 11.528 3.226 1.630 1.00 53.69 157 VAL A C 1
ATOM 1073 O O . VAL A 1 157 ? 10.547 3.741 2.174 1.00 53.69 157 VAL A O 1
ATOM 1076 N N . LEU A 1 158 ? 11.814 1.927 1.742 1.00 54.12 158 LEU A N 1
ATOM 1077 C CA . LEU A 1 158 ? 10.963 1.011 2.491 1.00 54.12 158 LEU A CA 1
ATOM 1078 C C . LEU A 1 158 ? 10.912 1.400 3.971 1.00 54.12 158 LEU A C 1
ATOM 1080 O O . LEU A 1 158 ? 9.825 1.419 4.547 1.00 54.12 158 LEU A O 1
ATOM 1084 N N . ALA A 1 159 ? 12.055 1.779 4.557 1.00 53.72 159 ALA A N 1
ATOM 1085 C CA . ALA A 1 159 ? 12.171 2.225 5.945 1.00 53.72 159 ALA A CA 1
ATOM 1086 C C . ALA A 1 159 ? 11.469 3.569 6.216 1.00 53.72 159 ALA A C 1
ATOM 1088 O O . ALA A 1 159 ? 10.793 3.721 7.234 1.00 53.72 159 ALA A O 1
ATOM 1089 N N . ALA A 1 160 ? 11.579 4.546 5.310 1.00 52.81 160 ALA A N 1
ATOM 1090 C CA . ALA A 1 160 ? 10.926 5.845 5.474 1.00 52.81 160 ALA A CA 1
ATOM 1091 C C . ALA A 1 160 ? 9.397 5.738 5.365 1.00 52.81 160 ALA A C 1
ATOM 1093 O O . ALA A 1 160 ? 8.669 6.333 6.161 1.00 52.81 160 ALA A O 1
ATOM 1094 N N . LEU A 1 161 ? 8.899 4.946 4.413 1.00 61.72 161 LEU A N 1
ATOM 1095 C CA . LEU A 1 161 ? 7.469 4.798 4.144 1.00 61.72 161 LEU A CA 1
ATOM 1096 C C . LEU A 1 161 ? 6.708 4.129 5.269 1.00 61.72 161 LEU A C 1
ATOM 1098 O O . LEU A 1 161 ? 5.684 4.613 5.739 1.00 61.72 161 LEU A O 1
ATOM 1102 N N . THR A 1 162 ? 7.226 3.010 5.722 1.00 54.66 162 THR A N 1
ATOM 1103 C CA . THR A 1 162 ? 6.701 2.260 6.861 1.00 54.66 162 THR A CA 1
ATOM 1104 C C . THR A 1 162 ? 6.797 3.028 8.174 1.00 54.66 162 THR A C 1
ATOM 1106 O O . THR A 1 162 ? 5.869 2.948 8.979 1.00 54.66 162 THR A O 1
ATOM 1109 N N . ALA A 1 163 ? 7.856 3.811 8.394 1.00 58.25 163 ALA A N 1
ATOM 1110 C CA . ALA A 1 163 ? 7.965 4.654 9.575 1.00 58.25 163 ALA A CA 1
ATOM 1111 C C . ALA A 1 163 ? 6.968 5.830 9.525 1.00 58.25 163 ALA A C 1
ATOM 1113 O O . ALA A 1 163 ? 6.306 6.106 10.526 1.00 58.25 163 ALA A O 1
ATOM 1114 N N . LEU A 1 164 ? 6.754 6.443 8.353 1.00 61.81 164 LEU A N 1
ATOM 1115 C CA . LEU A 1 164 ? 5.679 7.418 8.112 1.00 61.81 164 LEU A CA 1
ATOM 1116 C C . LEU A 1 164 ? 4.296 6.803 8.360 1.00 61.81 164 LEU A C 1
ATOM 1118 O O . LEU A 1 164 ? 3.470 7.365 9.077 1.00 61.81 164 LEU A O 1
ATOM 1122 N N . ILE A 1 165 ? 4.049 5.611 7.829 1.00 59.53 165 ILE A N 1
ATOM 1123 C CA . ILE A 1 165 ? 2.801 4.868 8.016 1.00 59.53 165 ILE A CA 1
ATOM 1124 C C . ILE A 1 165 ? 2.557 4.541 9.485 1.00 59.53 165 ILE A C 1
ATOM 1126 O O . ILE A 1 165 ? 1.449 4.767 9.982 1.00 59.53 165 ILE A O 1
ATOM 1130 N N . GLY A 1 166 ? 3.580 4.050 10.186 1.00 58.47 166 GLY A N 1
ATOM 1131 C CA . GLY A 1 166 ? 3.549 3.790 11.621 1.00 58.47 166 GLY A CA 1
ATOM 1132 C C . GLY A 1 166 ? 3.225 5.059 12.404 1.00 58.47 166 GLY A C 1
ATOM 1133 O O . GLY A 1 166 ? 2.317 5.063 13.232 1.00 58.47 166 GLY A O 1
ATOM 1134 N N . LEU A 1 167 ? 3.882 6.171 12.076 1.00 61.19 167 LEU A N 1
ATOM 1135 C CA . LEU A 1 167 ? 3.671 7.469 12.708 1.00 61.19 167 LEU A CA 1
ATOM 1136 C C . LEU A 1 167 ? 2.240 7.994 12.506 1.00 61.19 167 LEU A C 1
ATOM 1138 O O . LEU A 1 167 ? 1.5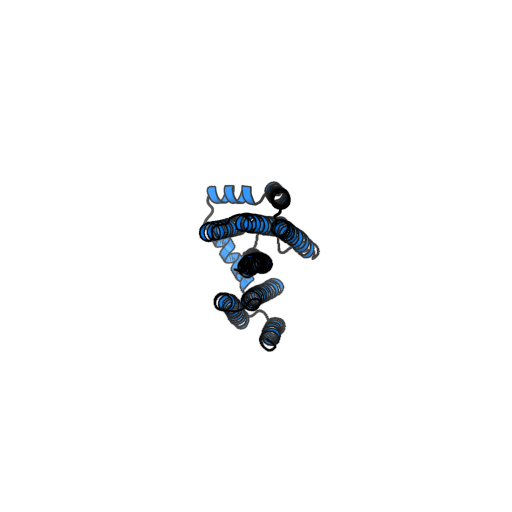71 8.377 13.468 1.00 61.19 167 LEU A O 1
ATOM 1142 N N . PHE A 1 168 ? 1.724 7.967 11.278 1.00 62.03 168 PHE A N 1
ATOM 1143 C CA . PHE A 1 168 ? 0.382 8.468 10.977 1.00 62.03 168 PHE A CA 1
ATOM 1144 C C . PHE A 1 168 ? -0.728 7.566 11.522 1.00 62.03 168 PHE A C 1
ATOM 1146 O O . PHE A 1 168 ? -1.743 8.074 12.007 1.00 62.03 168 PHE A O 1
ATOM 1153 N N . THR A 1 169 ? -0.540 6.242 11.539 1.00 55.00 169 THR A N 1
ATOM 1154 C CA . THR A 1 169 ? -1.463 5.330 12.238 1.00 55.00 169 THR A CA 1
ATOM 1155 C C . THR A 1 169 ? -1.444 5.551 13.751 1.00 55.00 169 THR A C 1
ATOM 1157 O O . THR A 1 169 ? -2.511 5.550 14.377 1.00 55.00 169 THR A O 1
ATOM 1160 N N . ALA A 1 170 ? -0.283 5.850 14.338 1.00 56.94 170 ALA A N 1
ATOM 1161 C CA . ALA A 1 170 ? -0.167 6.282 15.728 1.00 56.94 170 ALA A CA 1
ATOM 1162 C C . ALA A 1 170 ? -0.940 7.571 16.005 1.00 56.94 170 ALA A C 1
ATOM 1164 O O . ALA A 1 170 ? -1.777 7.606 16.911 1.00 56.94 170 ALA A O 1
ATOM 1165 N N . ILE A 1 171 ? -0.722 8.615 15.207 1.00 63.56 171 ILE A N 1
ATOM 1166 C CA . ILE A 1 171 ? -1.415 9.901 15.346 1.00 63.56 171 ILE A CA 1
ATOM 1167 C C . ILE A 1 171 ? -2.930 9.697 15.214 1.00 63.56 171 ILE A C 1
ATOM 1169 O O . ILE A 1 171 ? -3.708 10.139 16.064 1.00 63.56 171 ILE A O 1
ATOM 1173 N N . ALA A 1 172 ? -3.364 8.926 14.217 1.00 60.38 172 ALA A N 1
ATOM 1174 C CA . ALA A 1 172 ? -4.763 8.573 14.012 1.00 60.38 172 ALA A CA 1
ATOM 1175 C C . ALA A 1 172 ? -5.367 7.805 15.202 1.00 60.38 172 ALA A C 1
ATOM 1177 O O . ALA A 1 172 ? -6.543 7.985 15.519 1.00 60.38 172 ALA A O 1
ATOM 1178 N N . SER A 1 173 ? -4.589 6.963 15.885 1.00 59.31 173 SER A N 1
ATOM 1179 C CA . SER A 1 173 ? -5.045 6.235 17.077 1.00 59.31 173 SER A CA 1
ATOM 1180 C C . SER A 1 173 ? -5.249 7.143 18.299 1.00 59.31 173 SER A C 1
ATOM 1182 O O . SER A 1 173 ? -6.020 6.816 19.205 1.00 59.31 173 SER A O 1
ATOM 1184 N N . VAL A 1 174 ? -4.585 8.304 18.332 1.00 64.44 174 VAL A N 1
ATOM 1185 C CA . VAL A 1 174 ? -4.690 9.271 19.431 1.00 64.44 174 VAL A CA 1
ATOM 1186 C C . VAL A 1 174 ? -5.892 10.188 19.273 1.00 64.44 174 VAL A C 1
ATOM 1188 O O . VAL A 1 174 ? -6.479 10.598 20.277 1.00 64.44 174 VAL A O 1
ATOM 1191 N N . ILE A 1 175 ? -6.268 10.490 18.033 1.00 69.44 175 ILE A N 1
ATOM 1192 C CA . ILE A 1 175 ? -7.325 11.442 17.718 1.00 69.44 175 ILE A CA 1
ATOM 1193 C C . ILE A 1 175 ? -8.705 10.824 17.977 1.00 69.44 175 ILE A C 1
ATOM 1195 O O . ILE A 1 175 ? -9.117 9.845 17.353 1.00 69.44 175 ILE A O 1
ATOM 1199 N N . ARG A 1 176 ? -9.458 11.446 18.892 1.00 70.00 176 ARG A N 1
ATOM 1200 C CA . ARG A 1 176 ? -10.792 10.985 19.311 1.00 70.00 176 ARG A CA 1
ATOM 1201 C C . ARG A 1 176 ? -11.882 11.245 18.264 1.00 70.00 176 ARG A C 1
ATOM 1203 O O . ARG A 1 176 ? -12.846 10.485 18.193 1.00 70.00 176 ARG A O 1
ATOM 1210 N N . SER A 1 177 ? -11.758 12.299 17.453 1.00 74.31 177 SER A N 1
ATOM 1211 C CA . SER A 1 177 ? -12.761 12.655 16.442 1.00 74.31 177 SER A CA 1
ATOM 1212 C C . SER A 1 177 ? -12.508 11.948 15.107 1.00 74.31 177 SER A C 1
ATOM 1214 O O . SER A 1 177 ? -11.436 12.052 14.514 1.00 74.31 177 SER A O 1
ATOM 1216 N N . ARG A 1 178 ? -13.537 11.255 14.596 1.00 69.62 178 ARG A N 1
ATOM 1217 C CA . ARG A 1 178 ? -13.509 10.575 13.288 1.00 69.62 178 ARG A CA 1
ATOM 1218 C C . ARG A 1 178 ? -13.017 11.455 12.128 1.00 69.62 178 ARG A C 1
ATOM 1220 O O . ARG A 1 178 ? -12.119 10.989 11.435 1.00 69.62 178 ARG A O 1
ATOM 1227 N N . PRO A 1 179 ? -13.519 12.687 11.909 1.00 66.88 179 PRO A N 1
ATOM 1228 C CA . PRO A 1 179 ? -13.089 13.482 10.757 1.00 66.88 179 PRO A CA 1
ATOM 1229 C C . PRO A 1 179 ? -11.611 13.877 10.839 1.00 66.88 179 PRO A C 1
ATOM 1231 O O . PRO A 1 179 ? -10.892 13.748 9.857 1.00 66.88 179 PRO A O 1
ATOM 1234 N N . ARG A 1 180 ? -11.112 14.259 12.023 1.00 70.94 180 ARG A N 1
ATOM 1235 C CA . ARG A 1 180 ? -9.689 14.592 12.207 1.00 70.94 180 ARG A CA 1
ATOM 1236 C C . ARG A 1 180 ? -8.794 13.364 12.082 1.00 70.94 180 ARG A C 1
ATOM 1238 O O . ARG A 1 180 ? -7.681 13.466 11.587 1.00 70.94 180 ARG A O 1
ATOM 1245 N N . ARG A 1 181 ? -9.286 12.197 12.502 1.00 67.25 181 ARG A N 1
ATOM 1246 C CA . ARG A 1 181 ? -8.586 10.925 12.327 1.00 67.25 181 ARG A CA 1
ATOM 1247 C C . ARG A 1 181 ? -8.459 10.554 10.850 1.00 67.25 181 ARG A C 1
ATOM 1249 O O . ARG A 1 181 ? -7.379 10.159 10.435 1.00 67.25 181 ARG A O 1
ATOM 1256 N N . VAL A 1 182 ? -9.535 10.691 10.071 1.00 66.19 182 VAL A N 1
ATOM 1257 C CA . VAL A 1 182 ? -9.486 10.472 8.615 1.00 66.19 182 VAL A CA 1
ATOM 1258 C C . VAL A 1 182 ? -8.564 11.496 7.959 1.00 66.19 182 VAL A C 1
ATOM 1260 O O . VAL A 1 182 ? -7.710 11.100 7.178 1.00 66.19 182 VAL A O 1
ATOM 1263 N N . GLY A 1 183 ? -8.660 12.773 8.341 1.00 68.50 183 GLY A N 1
ATOM 1264 C CA . GLY A 1 183 ? -7.775 13.827 7.845 1.00 68.50 183 GLY A CA 1
ATOM 1265 C C . GLY A 1 183 ? -6.296 13.554 8.124 1.00 68.50 183 GLY A C 1
ATOM 1266 O O . GLY A 1 183 ? -5.482 13.685 7.223 1.00 68.50 183 GLY A O 1
ATOM 1267 N N . ALA A 1 184 ? -5.943 13.095 9.329 1.00 66.56 184 ALA A N 1
ATOM 1268 C CA . ALA A 1 184 ? -4.562 12.744 9.669 1.00 66.56 184 ALA A CA 1
ATOM 1269 C C . ALA A 1 184 ? -4.039 11.547 8.856 1.00 66.56 184 ALA A C 1
ATOM 1271 O O . ALA A 1 184 ? -2.897 11.564 8.411 1.00 66.56 184 ALA A O 1
ATOM 1272 N N . VAL A 1 185 ? -4.873 10.525 8.628 1.00 67.38 185 VAL A N 1
ATOM 1273 C CA . VAL A 1 185 ? -4.504 9.384 7.771 1.00 67.38 185 VAL A CA 1
ATOM 1274 C C . VAL A 1 185 ? -4.350 9.822 6.314 1.00 67.38 185 VAL A C 1
ATOM 1276 O O . VAL A 1 185 ? -3.387 9.427 5.670 1.00 67.38 185 VAL A O 1
ATOM 1279 N N . ALA A 1 186 ? -5.263 10.653 5.805 1.00 65.88 186 ALA A N 1
ATOM 1280 C CA . ALA A 1 186 ? -5.208 11.171 4.441 1.00 65.88 186 ALA A CA 1
ATOM 1281 C C . ALA A 1 186 ? -3.979 12.065 4.220 1.00 65.88 186 ALA A C 1
ATOM 1283 O O . ALA A 1 186 ? -3.274 11.894 3.232 1.00 65.88 186 ALA A O 1
ATOM 1284 N N . ALA A 1 187 ? -3.675 12.957 5.167 1.00 65.56 187 ALA A N 1
ATOM 1285 C CA . ALA A 1 187 ? -2.465 13.775 5.141 1.00 65.56 187 ALA A CA 1
ATOM 1286 C C . ALA A 1 187 ? -1.201 12.906 5.153 1.00 65.56 187 ALA A C 1
ATOM 1288 O O . ALA A 1 187 ? -0.279 13.151 4.384 1.00 65.56 187 ALA A O 1
ATOM 1289 N N . GLY A 1 188 ? -1.177 11.848 5.966 1.00 68.25 188 GLY A N 1
ATOM 1290 C CA . GLY A 1 188 ? -0.059 10.911 5.983 1.00 68.25 188 GLY A CA 1
ATOM 1291 C C . GLY A 1 188 ? 0.128 10.141 4.688 1.00 68.25 188 GLY A C 1
ATOM 1292 O O . GLY A 1 188 ? 1.247 10.027 4.197 1.00 68.25 188 GLY A O 1
ATOM 1293 N N . ALA A 1 189 ? -0.972 9.666 4.105 1.00 68.25 189 ALA A N 1
ATOM 1294 C CA . ALA A 1 189 ? -0.957 9.035 2.794 1.00 68.25 189 ALA A CA 1
ATOM 1295 C C . ALA A 1 189 ? -0.446 10.002 1.714 1.00 68.25 189 ALA A C 1
ATOM 1297 O O . ALA A 1 189 ? 0.373 9.605 0.896 1.00 68.25 189 ALA A O 1
ATOM 1298 N N . LEU A 1 190 ? -0.857 11.276 1.747 1.00 67.25 190 LEU A N 1
ATOM 1299 C CA . LEU A 1 190 ? -0.363 12.305 0.827 1.00 67.25 190 LEU A CA 1
ATOM 1300 C C . LEU A 1 190 ? 1.144 12.539 0.969 1.00 67.25 190 LEU A C 1
ATOM 1302 O O . LEU A 1 190 ? 1.829 12.616 -0.042 1.00 67.25 190 LEU A O 1
ATOM 1306 N N . VAL A 1 191 ? 1.673 12.607 2.195 1.00 69.88 191 VAL A N 1
ATOM 1307 C CA . VAL A 1 191 ? 3.122 12.757 2.430 1.00 69.88 191 VAL A CA 1
ATOM 1308 C C . VAL A 1 191 ? 3.895 11.549 1.899 1.00 69.88 191 VAL A C 1
ATOM 1310 O O . VAL A 1 191 ? 4.918 11.714 1.244 1.00 69.88 191 VAL A O 1
ATOM 1313 N N . VAL A 1 192 ? 3.387 10.338 2.138 1.00 70.44 192 VAL A N 1
ATOM 1314 C CA . VAL A 1 192 ? 3.952 9.088 1.609 1.00 70.44 192 VAL A CA 1
ATOM 1315 C C . VAL A 1 192 ? 3.974 9.091 0.081 1.00 70.44 192 VAL A C 1
ATOM 1317 O O . VAL A 1 192 ? 5.009 8.806 -0.519 1.00 70.44 192 VAL A O 1
ATOM 1320 N N . VAL A 1 193 ? 2.853 9.445 -0.549 1.00 72.12 193 VAL A N 1
ATOM 1321 C CA . VAL A 1 193 ? 2.746 9.532 -2.009 1.00 72.12 193 VAL A CA 1
ATOM 1322 C C . VAL A 1 193 ? 3.692 10.597 -2.553 1.00 72.12 193 VAL A C 1
ATOM 1324 O O . VAL A 1 193 ? 4.412 10.323 -3.504 1.00 72.12 193 VAL A O 1
ATOM 1327 N N . ALA A 1 194 ? 3.759 11.773 -1.929 1.00 70.62 194 ALA A N 1
ATOM 1328 C CA . ALA A 1 194 ? 4.662 12.843 -2.339 1.00 70.62 194 ALA A CA 1
ATOM 1329 C C . ALA A 1 194 ? 6.139 12.431 -2.237 1.00 70.62 194 ALA A C 1
ATOM 1331 O O . ALA A 1 194 ? 6.902 12.703 -3.157 1.00 70.62 194 ALA A O 1
ATOM 1332 N N . ALA A 1 195 ? 6.540 11.732 -1.169 1.00 70.50 195 ALA A N 1
ATOM 1333 C CA . ALA A 1 195 ? 7.907 11.231 -1.013 1.00 70.50 195 ALA A CA 1
ATOM 1334 C C . ALA A 1 195 ? 8.272 10.200 -2.095 1.00 70.50 195 ALA A C 1
ATOM 1336 O O . ALA A 1 195 ? 9.365 10.235 -2.656 1.00 70.50 195 ALA A O 1
ATOM 1337 N N . LEU A 1 196 ? 7.337 9.307 -2.420 1.00 72.25 196 LEU A N 1
ATOM 1338 C CA . LEU A 1 196 ? 7.501 8.307 -3.474 1.00 72.25 196 LEU A CA 1
ATOM 1339 C C . LEU A 1 196 ? 7.565 8.913 -4.876 1.00 72.25 196 LEU A C 1
ATOM 1341 O O . LEU A 1 196 ? 8.405 8.523 -5.681 1.00 72.25 196 LEU A O 1
ATOM 1345 N N . VAL A 1 197 ? 6.698 9.884 -5.159 1.00 72.88 197 VAL A N 1
ATOM 1346 C CA . VAL A 1 197 ? 6.718 10.625 -6.424 1.00 72.88 197 VAL A CA 1
ATOM 1347 C C . VAL A 1 197 ? 8.000 11.445 -6.537 1.00 72.88 197 VAL A C 1
ATOM 1349 O O . VAL A 1 197 ? 8.602 11.453 -7.601 1.00 72.88 197 VAL A O 1
ATOM 1352 N N . GLY A 1 198 ? 8.466 12.062 -5.446 1.00 71.88 198 GLY A N 1
ATOM 1353 C CA . GLY A 1 198 ? 9.765 12.732 -5.400 1.00 71.88 198 GLY A CA 1
ATOM 1354 C C . GLY A 1 198 ? 10.898 11.783 -5.787 1.00 71.88 198 GLY A C 1
ATOM 1355 O O . GLY A 1 198 ? 11.703 12.103 -6.649 1.00 71.88 198 GLY A O 1
ATOM 1356 N N . ARG A 1 199 ? 10.925 10.564 -5.240 1.00 71.94 199 ARG A N 1
ATOM 1357 C CA . ARG A 1 199 ? 11.935 9.554 -5.602 1.00 71.94 199 ARG A CA 1
ATOM 1358 C C . ARG A 1 199 ? 11.913 9.175 -7.080 1.00 71.94 199 ARG A C 1
ATOM 1360 O O . ARG A 1 199 ? 12.971 9.177 -7.713 1.00 71.94 199 ARG A O 1
ATOM 1367 N N . LEU A 1 200 ? 10.720 8.926 -7.621 1.00 75.94 200 LEU A N 1
ATOM 1368 C CA . LEU A 1 200 ? 10.524 8.688 -9.052 1.00 75.94 200 LEU A CA 1
ATOM 1369 C C . LEU A 1 200 ? 11.061 9.859 -9.886 1.00 75.94 200 LEU A C 1
ATOM 1371 O O . LEU A 1 200 ? 11.712 9.670 -10.906 1.00 75.94 200 LEU A O 1
ATOM 1375 N N . TYR A 1 201 ? 10.812 11.071 -9.406 1.00 75.88 201 TYR A N 1
ATOM 1376 C CA . TYR A 1 201 ? 11.190 12.315 -10.048 1.00 75.88 201 TYR A CA 1
ATOM 1377 C C . TYR A 1 201 ? 12.697 12.621 -9.949 1.00 75.88 201 TYR A C 1
ATOM 1379 O O . TYR A 1 201 ? 13.264 13.132 -10.900 1.00 75.88 201 TYR A O 1
ATOM 1387 N N . SER A 1 202 ? 13.401 12.216 -8.883 1.00 72.38 202 SER A N 1
ATOM 1388 C CA . SER A 1 202 ? 14.880 12.272 -8.837 1.00 72.38 202 SER A CA 1
ATOM 1389 C C . SER A 1 202 ? 15.585 11.285 -9.776 1.00 72.38 202 SER A C 1
ATOM 1391 O O . SER A 1 202 ? 16.813 11.226 -9.776 1.00 72.38 202 SER A O 1
ATOM 1393 N N . GLY A 1 203 ? 14.836 10.445 -10.499 1.00 69.56 203 GLY A N 1
ATOM 1394 C CA . GLY A 1 203 ? 15.388 9.372 -11.329 1.00 69.56 203 GLY A CA 1
ATOM 1395 C C . GLY A 1 203 ? 16.054 8.244 -10.531 1.00 69.56 203 GLY A C 1
ATOM 1396 O O . GLY A 1 203 ? 16.699 7.378 -11.116 1.00 69.56 203 GLY A O 1
ATOM 1397 N N . GLY A 1 204 ? 15.917 8.251 -9.199 1.00 67.62 204 GLY A N 1
ATOM 1398 C CA . GLY A 1 204 ? 16.551 7.278 -8.311 1.00 67.62 204 GLY A CA 1
ATOM 1399 C C . GLY A 1 204 ? 15.841 5.926 -8.278 1.00 67.62 204 GLY A C 1
ATOM 1400 O O . GLY A 1 204 ? 16.500 4.914 -8.066 1.00 67.62 204 GLY A O 1
ATOM 1401 N N . ASP A 1 205 ? 14.527 5.909 -8.525 1.00 74.25 205 ASP A N 1
ATOM 1402 C CA . ASP A 1 205 ? 13.688 4.711 -8.445 1.00 74.25 205 ASP A CA 1
ATOM 1403 C C . ASP A 1 205 ? 12.821 4.536 -9.693 1.00 74.25 205 ASP A C 1
ATOM 1405 O O . ASP A 1 205 ? 12.374 5.503 -10.309 1.00 74.25 205 ASP A O 1
ATOM 1409 N N . ARG A 1 206 ? 12.546 3.278 -10.051 1.00 82.31 206 ARG A N 1
ATOM 1410 C CA . ARG A 1 206 ? 11.634 2.922 -11.148 1.00 82.31 206 ARG A CA 1
ATOM 1411 C C . ARG A 1 206 ? 10.169 3.093 -10.719 1.00 82.31 206 ARG A C 1
ATOM 1413 O O . ARG A 1 206 ? 9.839 2.979 -9.539 1.00 82.31 206 ARG A O 1
ATOM 1420 N N . LEU A 1 207 ? 9.254 3.312 -11.665 1.00 82.50 207 LEU A N 1
ATOM 1421 C CA . LEU A 1 207 ? 7.820 3.440 -11.360 1.00 82.50 207 LEU A CA 1
ATOM 1422 C C . LEU A 1 207 ? 7.285 2.155 -10.721 1.00 82.50 207 LEU A C 1
ATOM 1424 O O . LEU A 1 207 ? 6.547 2.194 -9.736 1.00 82.50 207 LEU A O 1
ATOM 1428 N N . THR A 1 208 ? 7.697 1.016 -11.265 1.00 81.88 208 THR A N 1
ATOM 1429 C CA . THR A 1 208 ? 7.390 -0.319 -10.742 1.00 81.88 208 THR A CA 1
ATOM 1430 C C . THR A 1 208 ? 7.715 -0.467 -9.251 1.00 81.88 208 THR A C 1
ATOM 1432 O O . THR A 1 208 ? 6.885 -0.935 -8.468 1.00 81.88 208 THR A O 1
ATOM 1435 N N . VAL A 1 209 ? 8.888 0.013 -8.846 1.00 76.88 209 VAL A N 1
ATOM 1436 C CA . VAL A 1 209 ? 9.390 0.020 -7.465 1.00 76.88 209 VAL A CA 1
ATOM 1437 C C . VAL A 1 209 ? 8.501 0.858 -6.553 1.00 76.88 209 VAL A C 1
ATOM 1439 O O . VAL A 1 209 ? 8.082 0.413 -5.480 1.00 76.88 209 VAL A O 1
ATOM 1442 N N . VAL A 1 210 ? 8.150 2.055 -7.014 1.00 77.94 210 VAL A N 1
ATOM 1443 C CA . VAL A 1 210 ? 7.274 2.975 -6.291 1.00 77.94 210 VAL A CA 1
ATOM 1444 C C . VAL A 1 210 ? 5.885 2.370 -6.073 1.00 77.94 210 VAL A C 1
ATOM 1446 O O . VAL A 1 210 ? 5.347 2.452 -4.967 1.00 77.94 210 VAL A O 1
ATOM 1449 N N . ILE A 1 211 ? 5.310 1.717 -7.086 1.00 81.81 211 ILE A N 1
ATOM 1450 C CA . ILE A 1 211 ? 3.981 1.102 -6.973 1.00 81.81 211 ILE A CA 1
ATOM 1451 C C . ILE A 1 211 ? 3.991 -0.061 -5.973 1.00 81.81 211 ILE A C 1
ATOM 1453 O O . ILE A 1 211 ? 3.104 -0.140 -5.120 1.00 81.81 211 ILE A O 1
ATOM 1457 N N . VAL A 1 212 ? 5.008 -0.927 -6.017 1.00 79.38 212 VAL A N 1
ATOM 1458 C CA . VAL A 1 212 ? 5.176 -2.019 -5.041 1.00 79.38 212 VAL A CA 1
ATOM 1459 C C . VAL A 1 212 ? 5.264 -1.469 -3.620 1.00 79.38 212 VAL A C 1
ATOM 1461 O O . VAL A 1 212 ? 4.573 -1.956 -2.722 1.00 79.38 212 VAL A O 1
ATOM 1464 N N . ALA A 1 213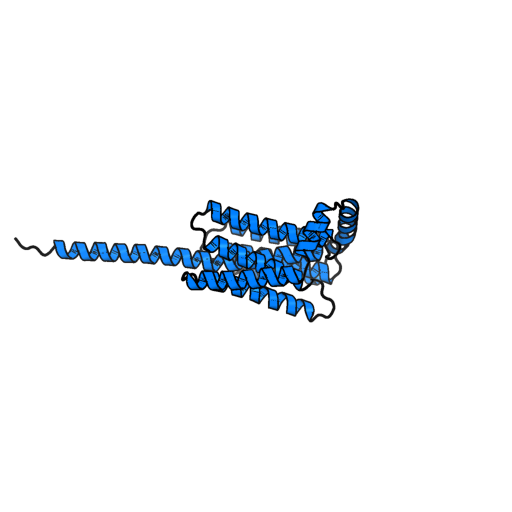 ? 6.041 -0.403 -3.420 1.00 72.38 213 ALA A N 1
ATOM 1465 C CA . ALA A 1 213 ? 6.153 0.257 -2.128 1.00 72.38 213 ALA A CA 1
ATOM 1466 C C . ALA A 1 213 ? 4.801 0.822 -1.643 1.00 72.38 213 ALA A C 1
ATOM 1468 O O . ALA A 1 213 ? 4.453 0.651 -0.472 1.00 72.38 213 ALA A O 1
ATOM 1469 N N . MET A 1 214 ? 3.999 1.430 -2.532 1.00 75.62 214 MET A N 1
ATOM 1470 C CA . MET A 1 214 ? 2.643 1.907 -2.206 1.00 75.62 214 MET A CA 1
ATOM 1471 C C . MET A 1 214 ? 1.687 0.770 -1.831 1.00 75.62 214 MET A C 1
ATOM 1473 O O . MET A 1 214 ? 0.905 0.903 -0.885 1.00 75.62 214 MET A O 1
ATOM 1477 N N . LEU A 1 215 ? 1.736 -0.350 -2.552 1.00 78.88 215 LEU A N 1
ATOM 1478 C CA . LEU A 1 215 ? 0.890 -1.511 -2.277 1.00 78.88 215 LEU A CA 1
ATOM 1479 C C . LEU A 1 215 ? 1.248 -2.154 -0.935 1.00 78.88 215 LEU A C 1
ATOM 1481 O O . LEU A 1 215 ? 0.357 -2.436 -0.131 1.00 78.88 215 LEU A O 1
ATOM 1485 N N . LEU A 1 216 ? 2.542 -2.317 -0.651 1.00 74.06 216 LEU A N 1
ATOM 1486 C CA . LEU A 1 216 ? 3.020 -2.845 0.625 1.00 74.06 216 LEU A CA 1
ATOM 1487 C C . LEU A 1 216 ? 2.630 -1.923 1.789 1.00 74.06 216 LEU A C 1
ATOM 1489 O O . LEU A 1 216 ? 2.117 -2.377 2.813 1.00 74.06 216 LEU A O 1
ATOM 1493 N N . ALA A 1 217 ? 2.800 -0.616 1.605 1.00 70.19 217 ALA A N 1
ATOM 1494 C CA . ALA A 1 217 ? 2.343 0.405 2.535 1.00 70.19 217 ALA A CA 1
ATOM 1495 C C . ALA A 1 217 ? 0.845 0.268 2.858 1.00 70.19 217 ALA A C 1
ATOM 1497 O O . ALA A 1 217 ? 0.448 0.197 4.027 1.00 70.19 217 ALA A O 1
ATOM 1498 N N . ALA A 1 218 ? 0.006 0.184 1.823 1.00 75.69 218 ALA A N 1
ATOM 1499 C CA . ALA A 1 218 ? -1.433 0.008 1.968 1.00 75.69 218 ALA A CA 1
ATOM 1500 C C . ALA A 1 218 ? -1.786 -1.309 2.680 1.00 75.69 218 ALA A C 1
ATOM 1502 O O . ALA A 1 218 ? -2.705 -1.339 3.509 1.00 75.69 218 ALA A O 1
ATOM 1503 N N . LEU A 1 219 ? -1.042 -2.385 2.406 1.00 77.00 219 LEU A N 1
ATOM 1504 C CA . LEU A 1 219 ? -1.217 -3.688 3.045 1.00 77.00 219 LEU A CA 1
ATOM 1505 C C . LEU A 1 219 ? -0.953 -3.591 4.552 1.00 77.00 219 LEU A C 1
ATOM 1507 O O . LEU A 1 219 ? -1.821 -3.956 5.350 1.00 77.00 219 LEU A O 1
ATOM 1511 N N . VAL A 1 220 ? 0.183 -3.009 4.946 1.00 70.88 220 VAL A N 1
ATOM 1512 C CA . VAL A 1 220 ? 0.559 -2.802 6.355 1.00 70.88 220 VAL A CA 1
ATOM 1513 C C . VAL A 1 220 ? -0.485 -1.954 7.084 1.00 70.88 220 VAL A C 1
ATOM 1515 O O . VAL A 1 220 ? -0.953 -2.346 8.155 1.00 70.88 220 VAL A O 1
ATOM 1518 N N . VAL A 1 221 ? -0.923 -0.834 6.492 1.00 71.62 221 VAL A N 1
ATOM 1519 C CA . VAL A 1 221 ? -1.986 0.020 7.064 1.00 71.62 221 VAL A CA 1
ATOM 1520 C C . VAL A 1 221 ? -3.276 -0.772 7.278 1.00 71.62 221 VAL A C 1
ATOM 1522 O O . VAL A 1 221 ? -3.925 -0.650 8.321 1.00 71.62 221 VAL A O 1
ATOM 1525 N N . THR A 1 222 ? -3.663 -1.587 6.298 1.00 76.31 222 THR A N 1
ATOM 1526 C CA . THR A 1 222 ? -4.910 -2.358 6.336 1.00 76.31 222 THR A CA 1
ATOM 1527 C C . THR A 1 222 ? -4.875 -3.421 7.433 1.00 76.31 222 THR A C 1
ATOM 1529 O O . THR A 1 222 ? -5.846 -3.557 8.186 1.00 76.31 222 THR A O 1
ATOM 1532 N N . VAL A 1 223 ? -3.746 -4.121 7.579 1.00 73.38 223 VAL A N 1
ATOM 1533 C CA . VAL A 1 223 ? -3.524 -5.102 8.651 1.00 73.38 223 VAL A CA 1
ATOM 1534 C C . VAL A 1 223 ? -3.524 -4.410 10.019 1.00 73.38 223 VAL A C 1
ATOM 1536 O O . VAL A 1 223 ? -4.254 -4.829 10.922 1.00 73.38 223 VAL A O 1
ATOM 1539 N N . ALA A 1 224 ? -2.799 -3.295 10.163 1.00 65.06 224 ALA A N 1
ATOM 1540 C CA . ALA A 1 224 ? -2.703 -2.536 11.412 1.00 65.06 224 ALA A CA 1
ATOM 1541 C C . ALA A 1 224 ? -4.044 -1.912 11.854 1.00 65.06 224 ALA A C 1
ATOM 1543 O O . ALA A 1 224 ? -4.321 -1.776 13.048 1.00 65.06 224 ALA A O 1
ATOM 1544 N N . ALA A 1 225 ? -4.936 -1.577 10.918 1.00 67.44 225 ALA A N 1
ATOM 1545 C CA . ALA A 1 225 ? -6.252 -1.024 11.237 1.00 67.44 225 ALA A CA 1
ATOM 1546 C C . ALA A 1 225 ? -7.204 -2.032 11.920 1.00 67.44 225 ALA A C 1
ATOM 1548 O O . ALA A 1 225 ? -8.140 -1.619 12.619 1.00 67.44 225 ALA A O 1
ATOM 1549 N N . GLY A 1 226 ? -6.984 -3.340 11.740 1.00 67.50 226 GLY A N 1
ATOM 1550 C CA . GLY A 1 226 ? -7.813 -4.408 12.310 1.00 67.50 226 GLY A CA 1
ATOM 1551 C C . GLY A 1 226 ? -7.814 -4.433 13.848 1.00 67.50 226 GLY A C 1
ATOM 1552 O O . GLY A 1 226 ? -8.882 -4.285 14.456 1.00 67.50 226 GLY A O 1
ATOM 1553 N N . PRO A 1 227 ? -6.643 -4.559 14.502 1.00 64.44 227 PRO A N 1
ATOM 1554 C CA . PRO A 1 227 ? -6.518 -4.545 15.961 1.00 64.44 227 PRO A CA 1
ATOM 1555 C C . PRO A 1 227 ? -7.116 -3.295 16.623 1.00 64.44 227 PRO A C 1
ATOM 1557 O O . PRO A 1 227 ? -7.822 -3.416 17.627 1.00 64.44 227 PRO A O 1
ATOM 1560 N N . VAL A 1 228 ? -6.935 -2.101 16.032 1.00 61.25 228 VAL A N 1
ATOM 1561 C CA . VAL A 1 228 ? -7.501 -0.840 16.564 1.00 61.25 228 VAL A CA 1
ATOM 1562 C C . VAL A 1 228 ? -9.026 -0.910 16.665 1.00 61.25 228 VAL A C 1
ATOM 1564 O O . VAL A 1 228 ? -9.618 -0.450 17.644 1.00 61.25 228 VAL A O 1
ATOM 1567 N N . ARG A 1 229 ? -9.689 -1.487 15.654 1.00 65.12 229 ARG A N 1
ATOM 1568 C CA . ARG A 1 229 ? -11.154 -1.618 15.633 1.00 65.12 229 ARG A CA 1
ATOM 1569 C C . ARG A 1 229 ? -11.656 -2.613 16.683 1.00 65.12 229 ARG A C 1
ATOM 1571 O O . ARG A 1 229 ? -12.700 -2.370 17.293 1.00 65.12 229 ARG A O 1
ATOM 1578 N N . ARG A 1 230 ? -10.904 -3.689 16.939 1.00 63.59 230 ARG A N 1
ATOM 1579 C CA . ARG A 1 230 ? -11.226 -4.685 17.979 1.00 63.59 230 ARG A CA 1
ATOM 1580 C C . ARG A 1 230 ? -11.059 -4.116 19.393 1.00 63.59 230 ARG A C 1
ATOM 1582 O O . ARG A 1 230 ? -11.943 -4.281 20.230 1.00 63.59 230 ARG A O 1
ATOM 1589 N N . ALA A 1 231 ? -9.999 -3.350 19.645 1.00 62.06 231 ALA A N 1
ATOM 1590 C CA . ALA A 1 231 ? -9.789 -2.694 20.940 1.00 62.06 231 ALA A CA 1
ATOM 1591 C C . ALA A 1 231 ? -10.874 -1.640 21.262 1.00 62.06 231 ALA A C 1
ATOM 1593 O O . ALA A 1 231 ? -11.350 -1.537 22.397 1.00 62.06 231 ALA A O 1
ATOM 1594 N N . ALA A 1 232 ? -11.327 -0.890 20.250 1.00 60.91 232 ALA A N 1
ATOM 1595 C CA . ALA A 1 232 ? -12.382 0.115 20.402 1.00 60.91 232 ALA A CA 1
ATOM 1596 C C . ALA A 1 232 ? -13.786 -0.483 20.635 1.00 60.91 232 ALA A C 1
ATOM 1598 O O . ALA A 1 232 ? -14.656 0.175 21.203 1.00 60.91 232 ALA A O 1
ATOM 1599 N N . THR A 1 233 ? -14.031 -1.719 20.193 1.00 61.19 233 THR A N 1
ATOM 1600 C CA . THR A 1 233 ? -15.320 -2.404 20.390 1.00 61.19 233 THR A CA 1
ATOM 1601 C C . THR A 1 233 ? -15.388 -3.119 21.741 1.00 61.19 233 THR A C 1
ATOM 1603 O O . THR A 1 233 ? -16.415 -3.030 22.414 1.00 61.19 233 THR A O 1
ATOM 1606 N N . GLY A 1 234 ? -14.286 -3.719 22.208 1.00 59.56 234 GLY A N 1
ATOM 1607 C CA . GLY A 1 234 ? -14.219 -4.381 23.522 1.00 59.56 234 GLY A CA 1
ATOM 1608 C C . GLY A 1 234 ? -14.335 -3.438 24.731 1.00 59.56 234 GLY A C 1
ATOM 1609 O O . GLY A 1 234 ? -14.818 -3.828 25.791 1.00 59.56 234 GLY A O 1
ATOM 1610 N N . THR A 1 235 ? -13.954 -2.169 24.585 1.00 60.19 235 THR A N 1
ATOM 1611 C CA . THR A 1 235 ? -14.139 -1.148 25.636 1.00 60.19 235 THR A CA 1
ATOM 1612 C C . THR A 1 235 ? -15.602 -0.717 25.781 1.00 60.19 235 THR A C 1
ATOM 1614 O O . THR A 1 235 ? -16.061 -0.423 26.886 1.00 60.19 235 THR A O 1
ATOM 1617 N N . ARG A 1 236 ? -16.378 -0.745 24.690 1.00 59.50 236 ARG A N 1
ATOM 1618 C CA . ARG A 1 236 ? -17.794 -0.339 24.679 1.00 59.50 236 ARG A CA 1
ATOM 1619 C C . ARG A 1 236 ? -18.722 -1.393 25.298 1.00 59.50 236 ARG A C 1
ATOM 1621 O O . ARG A 1 236 ? -19.710 -1.032 25.939 1.00 59.50 236 ARG A O 1
ATOM 1628 N N . SER A 1 237 ? -18.387 -2.678 25.161 1.00 62.50 237 SER A N 1
ATOM 1629 C CA . SER A 1 237 ? -19.120 -3.781 25.802 1.00 62.50 237 SER A CA 1
ATOM 1630 C C . SER A 1 237 ? -18.886 -3.845 27.318 1.00 62.50 237 SER A C 1
ATOM 1632 O O . SER A 1 237 ? -19.808 -4.144 28.074 1.00 62.50 237 SER A O 1
ATOM 1634 N N . ARG A 1 238 ? -17.687 -3.483 27.800 1.00 60.38 238 ARG A N 1
ATOM 1635 C CA . ARG A 1 238 ? -17.397 -3.435 29.247 1.00 60.38 238 ARG A CA 1
ATOM 1636 C C . ARG A 1 238 ? -18.170 -2.338 29.980 1.00 60.38 238 ARG A C 1
ATOM 1638 O O . ARG A 1 238 ? -18.687 -2.595 31.062 1.00 60.38 238 ARG A O 1
ATOM 1645 N N . HIS A 1 239 ? -18.312 -1.149 29.393 1.00 60.62 239 HIS A N 1
ATOM 1646 C CA . HIS A 1 239 ? -19.080 -0.062 30.021 1.00 60.62 239 HIS A CA 1
ATOM 1647 C C . HIS A 1 239 ? -20.592 -0.327 30.068 1.00 60.62 239 HIS A C 1
ATOM 1649 O O . HIS A 1 239 ? -21.273 0.042 31.027 1.00 60.62 239 HIS A O 1
ATOM 1655 N N . THR A 1 240 ? -21.136 -0.999 29.054 1.00 62.16 240 THR A N 1
ATOM 1656 C CA . THR A 1 240 ? -22.551 -1.398 29.047 1.00 62.16 240 THR A CA 1
ATOM 1657 C C . THR A 1 240 ? -22.821 -2.513 30.061 1.00 62.16 240 THR A C 1
ATOM 1659 O O . THR A 1 240 ? -23.793 -2.423 30.807 1.00 62.16 240 THR A O 1
ATOM 1662 N N . ALA A 1 241 ? -21.914 -3.485 30.200 1.00 63.00 241 ALA A N 1
ATOM 1663 C CA . ALA A 1 241 ? -22.007 -4.518 31.234 1.00 63.00 241 ALA A CA 1
ATOM 1664 C C . ALA A 1 241 ? -21.816 -3.984 32.673 1.00 63.00 241 ALA A C 1
ATOM 1666 O O . ALA A 1 241 ? -22.448 -4.484 33.604 1.00 63.00 241 ALA A O 1
ATOM 1667 N N . SER A 1 242 ? -20.977 -2.962 32.885 1.00 66.75 242 SER A N 1
ATOM 1668 C CA . SER A 1 242 ? -20.788 -2.374 34.222 1.00 66.75 242 SER A CA 1
ATOM 1669 C C . SER A 1 242 ? -21.981 -1.506 34.644 1.00 66.75 242 SER A C 1
ATOM 1671 O O . SER A 1 242 ? -22.400 -1.547 35.799 1.00 66.75 242 SER A O 1
ATOM 1673 N N . SER A 1 243 ? -22.577 -0.764 33.704 1.00 66.81 243 SER A N 1
ATOM 1674 C CA . SER A 1 243 ? -23.771 0.054 33.968 1.00 66.81 243 SER A CA 1
ATOM 1675 C C . SER A 1 243 ? -25.036 -0.775 34.224 1.00 66.81 243 SER A C 1
ATOM 1677 O O . SER A 1 243 ? -25.860 -0.377 35.051 1.00 66.81 243 SER A O 1
ATOM 1679 N N . SER A 1 244 ? -25.186 -1.947 33.592 1.00 67.25 244 SER A N 1
ATOM 1680 C CA . SER A 1 244 ? -26.298 -2.857 33.894 1.00 67.25 244 SER A CA 1
ATOM 1681 C C . SER A 1 244 ? -26.157 -3.485 35.283 1.00 67.25 244 SER A C 1
ATOM 1683 O O . SER A 1 244 ? -27.138 -3.525 36.025 1.00 67.25 244 SER A O 1
ATOM 1685 N N . ARG A 1 245 ? -24.942 -3.879 35.699 1.00 65.31 245 ARG A N 1
ATOM 1686 C CA . ARG A 1 245 ? -24.691 -4.390 37.061 1.00 65.31 245 ARG A CA 1
ATOM 1687 C C . ARG A 1 245 ? -25.004 -3.364 38.147 1.00 65.31 245 ARG A C 1
ATOM 1689 O O . ARG A 1 245 ? -25.633 -3.723 39.138 1.00 65.31 245 ARG A O 1
ATOM 1696 N N . HIS A 1 246 ? -24.643 -2.096 37.954 1.00 63.09 246 HIS A N 1
ATOM 1697 C CA . HIS A 1 246 ? -24.961 -1.062 38.943 1.00 63.09 246 HIS A CA 1
ATOM 1698 C C . HIS A 1 246 ? -26.463 -0.762 39.040 1.00 63.09 246 HIS A C 1
ATOM 1700 O O . HIS A 1 246 ? -26.972 -0.562 40.142 1.00 63.09 246 HIS A O 1
ATOM 1706 N N . ARG A 1 247 ? -27.203 -0.808 37.921 1.00 61.03 247 ARG A N 1
ATOM 1707 C CA . ARG A 1 247 ? -28.670 -0.658 37.948 1.00 61.03 247 ARG A CA 1
ATOM 1708 C C . ARG A 1 247 ? -29.383 -1.824 38.627 1.00 61.03 247 ARG A C 1
ATOM 1710 O O . ARG A 1 247 ? -30.406 -1.600 39.266 1.00 61.03 247 ARG A O 1
ATOM 1717 N N . TYR A 1 248 ? -28.866 -3.045 38.511 1.00 58.72 248 TYR A N 1
ATOM 1718 C CA . TYR A 1 248 ? -29.452 -4.199 39.196 1.00 58.72 248 TYR A CA 1
ATOM 1719 C C . TYR A 1 248 ? -29.126 -4.235 40.693 1.00 58.72 248 TYR A C 1
ATOM 1721 O O . TYR A 1 248 ? -29.993 -4.611 41.478 1.00 58.72 248 TYR A O 1
ATOM 1729 N N . ALA A 1 249 ? -27.935 -3.784 41.099 1.00 60.38 249 ALA A N 1
ATOM 1730 C CA . ALA A 1 249 ? -27.583 -3.657 42.512 1.00 60.38 249 ALA A CA 1
ATOM 1731 C C . ALA A 1 249 ? -28.481 -2.632 43.231 1.00 60.38 249 ALA A C 1
ATOM 1733 O O . ALA A 1 249 ? -29.122 -2.973 44.218 1.00 60.38 249 ALA A O 1
ATOM 1734 N N . GLY A 1 250 ? -28.662 -1.431 42.665 1.00 60.53 250 GLY A N 1
ATOM 1735 C CA . GLY A 1 250 ? -29.510 -0.397 43.279 1.00 60.53 250 GLY A CA 1
ATOM 1736 C C . GLY A 1 250 ? -31.018 -0.699 43.283 1.00 60.53 250 GLY A C 1
ATOM 1737 O O . GLY A 1 250 ? -31.774 -0.043 43.997 1.00 60.53 250 GLY A O 1
ATOM 1738 N N . ARG A 1 251 ? -31.486 -1.679 42.494 1.00 59.38 251 ARG A N 1
ATOM 1739 C CA . ARG A 1 251 ? -32.900 -2.095 42.479 1.00 59.38 251 ARG A CA 1
ATOM 1740 C C . ARG A 1 251 ? -33.221 -3.142 43.548 1.00 59.38 251 ARG A C 1
ATOM 1742 O O . ARG A 1 251 ? -34.369 -3.202 43.975 1.00 59.38 251 ARG A O 1
ATOM 1749 N N . ARG A 1 252 ? -32.239 -3.937 43.993 1.00 58.81 252 ARG A N 1
ATOM 1750 C CA . ARG A 1 252 ? -32.430 -4.898 45.094 1.00 58.81 252 ARG A CA 1
ATOM 1751 C C . ARG A 1 252 ? -32.588 -4.202 46.444 1.00 58.81 252 ARG A C 1
ATOM 1753 O O . ARG A 1 252 ? -33.452 -4.608 47.210 1.00 58.81 252 ARG A O 1
ATOM 1760 N N . ASP A 1 253 ? -31.874 -3.103 46.672 1.00 58.03 253 ASP A N 1
ATOM 1761 C CA . ASP A 1 253 ? -31.945 -2.381 47.952 1.00 58.03 253 ASP A CA 1
ATOM 1762 C C . ASP A 1 253 ? -33.282 -1.654 48.177 1.00 58.03 253 ASP A C 1
ATOM 1764 O O . ASP A 1 253 ? -33.653 -1.372 49.311 1.00 58.03 253 ASP A O 1
ATOM 1768 N N . ARG A 1 254 ? -34.067 -1.393 47.121 1.00 59.38 254 ARG A N 1
ATOM 1769 C CA . ARG A 1 254 ? -35.397 -0.764 47.249 1.00 59.38 254 ARG A CA 1
ATOM 1770 C C . ARG A 1 254 ? -36.543 -1.741 47.518 1.00 59.38 254 ARG A C 1
ATOM 1772 O O . ARG A 1 254 ? -37.646 -1.288 47.793 1.00 59.38 254 ARG A O 1
ATOM 1779 N N . ALA A 1 255 ? -36.315 -3.050 47.422 1.00 58.88 255 ALA A N 1
ATOM 1780 C CA . ALA A 1 255 ? -37.361 -4.056 47.627 1.00 58.88 255 ALA A CA 1
ATOM 1781 C C . ALA A 1 255 ? -37.431 -4.588 49.073 1.00 58.88 255 ALA A C 1
ATOM 1783 O O . ALA A 1 255 ? -38.296 -5.404 49.369 1.00 58.88 255 ALA A O 1
ATOM 1784 N N . ALA A 1 256 ? -36.541 -4.142 49.966 1.00 57.62 256 ALA A N 1
ATOM 1785 C CA . ALA A 1 256 ? -36.396 -4.670 51.325 1.00 57.62 256 ALA A CA 1
ATOM 1786 C C . ALA A 1 256 ? -36.806 -3.672 52.427 1.00 57.62 256 ALA A C 1
ATOM 1788 O O . ALA A 1 256 ? -36.232 -3.694 53.511 1.00 57.62 256 ALA A O 1
ATOM 1789 N N . VAL A 1 257 ? -37.785 -2.799 52.167 1.00 59.81 257 VAL A N 1
ATOM 1790 C CA . VAL A 1 257 ? -38.424 -1.996 53.225 1.00 59.81 257 VAL A CA 1
ATOM 1791 C C . VAL A 1 257 ? -39.795 -2.610 53.522 1.00 59.81 257 VAL A C 1
ATOM 1793 O O . VAL A 1 257 ? -40.754 -2.295 52.815 1.00 59.81 257 VAL A O 1
ATOM 1796 N N . PRO A 1 258 ? -39.898 -3.539 54.489 1.00 65.00 258 PRO A N 1
ATOM 1797 C CA . PRO A 1 258 ? -41.191 -3.958 55.013 1.00 65.00 258 PRO A CA 1
ATOM 1798 C C . PRO A 1 258 ? -41.836 -2.777 55.755 1.00 65.00 258 PRO A C 1
ATOM 1800 O O . PRO A 1 258 ? -41.150 -2.067 56.495 1.00 65.00 258 PRO A O 1
ATOM 1803 N N . GLN A 1 259 ? -43.124 -2.546 55.485 1.00 62.97 259 GLN A N 1
ATOM 1804 C CA . GLN A 1 259 ? -43.971 -1.620 56.243 1.00 62.97 259 GLN A CA 1
ATOM 1805 C C . GLN A 1 259 ? -44.386 -2.227 57.580 1.00 62.97 259 GLN A C 1
ATOM 1807 O O . GLN A 1 259 ? -44.561 -3.466 57.621 1.00 62.97 259 GLN A O 1
#

Foldseek 3Di:
DPPPVVVLVVLLVCLLPVDLAPVSLVVQLVVLVVLLVVLVVDDDQPSSLVSNLSSLVSNLSSLVRCVVRVHPQVVVQVVLLVVLVVVDDPVLLVVLVCLPDPVNLVVLLVVLQVLLVVCVVVVNPLLSVLSVVLLVCLQVVLVVQVVVPDRLEHSSLSNNLSSLLSVLSSVLLPDPDPVVSVVSNVVSLVVNLSNLVSCSSVVNHTPSRSVSSNSVSSSSNSVSVSVSVVVVVVVVVVVVVVVVVVVVVVVVVVVPDDD